Protein 7LRU (pdb70)

Foldseek 3Di:
DLVVQADVPAFWQALLQKKKKADADLPDDQVNVVVLLVVLDDWDDKADDSVRGMIMIGGTHNRSSVVSQVVQQQDDDPHDGMHMGRDDQLQKKKKFQADQPQAQVLQLVQLCVLHAWNGWGFDADPVRTGPRMIMTGHRDNNSSVVSQVDLVVDFRDSDPPSGGMHMDGDPDDDPDVPQDPVNDDCDPVNVVVPPDPDDDDDPPDPVVVVVVVVVVVVVVVVVVVVVVVVVVVVVVVVVVVVVVVVVVVVVVVND

Secondary structure (DSSP, 8-state):
-GGGSSPTT--SS-GGGEEEEES--TT--HHHHHHHTGGGSS--SEEEETTTTEEEEE-SSHHHHHHHHHHHTT-EETTEE-EEEEPP-TTEEEEE---TT--HHHHHHHHTTTS-EEEEEEEE-TTS-EEEEEEEEESSHHHHHHHHHHHHHS--BSSSS--B-EEEE-----SSS---GGGS---HHHHHHTSSPS-PPPTTSHHHHHHHHHHHHHHHHHHHHHHHHHHHHHHHHHHHHHHHHHHHHHTTT--

Radius of gyration: 24.71 Å; Cα contacts (8 Å, |Δi|>4): 371; chains: 1; bounding box: 52×54×70 Å

Structure (mmCIF, N/CA/C/O backbone):
data_7LRU
#
_entry.id   7LRU
#
_cell.length_a   73.665
_cell.length_b   107.162
_cell.length_c   68.305
_cell.angle_alpha   90.000
_cell.angle_beta   90.000
_cell.angle_gamma   90.000
#
_symmetry.space_group_name_H-M   'C 2 2 21'
#
loop_
_entity.id
_entity.type
_entity.pdbx_description
1 polymer 'Splicing factor, proline- and glutamine-rich,Isoform 2 of Non-POU domain-containing octamer-binding protein,Isoform Short of Splicing factor, proline- and glutamine-rich'
2 water water
#
loop_
_atom_site.group_PDB
_atom_site.id
_atom_site.type_symbol
_atom_site.label_atom_id
_atom_site.label_alt_id
_atom_site.label_comp_id
_atom_site.label_asym_id
_atom_site.label_entity_id
_atom_site.label_seq_id
_atom_site.pdbx_PDB_ins_code
_atom_site.Cartn_x
_atom_site.Cartn_y
_atom_site.Cartn_z
_atom_site.occupancy
_atom_site.B_iso_or_equiv
_atom_site.auth_seq_id
_atom_site.auth_comp_id
_atom_site.auth_asym_id
_atom_site.auth_atom_id
_atom_site.pdbx_PDB_model_num
ATOM 1 N N . ASN A 1 9 ? -33.783 -13.512 12.744 1.00 84.61 281 ASN B N 1
ATOM 2 C CA . ASN A 1 9 ? -33.035 -12.815 13.786 1.00 74.98 281 ASN B CA 1
ATOM 3 C C . ASN A 1 9 ? -33.060 -11.306 13.600 1.00 73.63 281 ASN B C 1
ATOM 4 O O . ASN A 1 9 ? -34.069 -10.646 13.841 1.00 78.11 281 ASN B O 1
ATOM 9 N N . LEU A 1 10 ? -31.924 -10.779 13.145 1.00 65.22 282 LEU B N 1
ATOM 10 C CA . LEU A 1 10 ? -31.663 -9.346 13.152 1.00 61.20 282 LEU B CA 1
ATOM 11 C C . LEU A 1 10 ? -32.523 -8.568 12.161 1.00 67.33 282 LEU B C 1
ATOM 12 O O . LEU A 1 10 ? -32.551 -7.334 12.232 1.00 73.13 282 LEU B O 1
ATOM 17 N N . SER A 1 11 ? -33.225 -9.243 11.248 1.00 73.07 283 SER B N 1
ATOM 18 C CA . SER A 1 11 ? -34.127 -8.549 10.337 1.00 71.26 283 SER B CA 1
ATOM 19 C C . SER A 1 11 ? -35.478 -8.237 10.967 1.00 80.64 283 SER B C 1
ATOM 20 O O . SER A 1 11 ? -36.301 -7.568 10.332 1.00 85.94 283 SER B O 1
ATOM 23 N N . LEU A 1 12 ? -35.730 -8.715 12.185 1.00 84.84 284 LEU B N 1
ATOM 24 C CA . LEU A 1 12 ? -36.919 -8.313 12.922 1.00 76.52 284 LEU B CA 1
ATOM 25 C C . LEU A 1 12 ? -36.767 -6.929 13.535 1.00 74.36 284 LEU B C 1
ATOM 26 O O . LEU A 1 12 ? -37.772 -6.300 13.881 1.00 80.24 284 LEU B O 1
ATOM 31 N N . LEU A 1 13 ? -35.532 -6.446 13.668 1.00 68.09 285 LEU B N 1
ATOM 32 C CA . LEU A 1 13 ? -35.249 -5.162 14.294 1.00 66.71 285 LEU B CA 1
ATOM 33 C C . LEU A 1 13 ? -35.455 -3.982 13.355 1.00 68.33 285 LEU B C 1
ATOM 34 O O . LEU A 1 13 ? -35.426 -2.835 13.815 1.00 61.91 285 LEU B O 1
ATOM 39 N N . ARG A 1 14 ? -35.650 -4.230 12.063 1.00 74.79 286 ARG B N 1
ATOM 40 C CA . ARG A 1 14 ? -35.966 -3.151 11.141 1.00 69.20 286 ARG B CA 1
ATOM 41 C C . ARG A 1 14 ? -37.339 -2.571 11.463 1.00 74.08 286 ARG B C 1
ATOM 42 O O . ARG A 1 14 ? -38.284 -3.296 11.790 1.00 84.24 286 ARG B O 1
ATOM 50 N N . ARG A 1 15 ? -37.430 -1.244 11.396 1.00 70.39 287 ARG B N 1
ATOM 51 C CA . ARG A 1 15 ? -38.700 -0.542 11.470 1.00 78.89 287 ARG B CA 1
ATOM 52 C C . ARG A 1 15 ? -39.545 -0.856 10.241 1.00 83.44 287 ARG B C 1
ATOM 53 O O . ARG A 1 15 ? -39.012 -1.219 9.187 1.00 90.98 287 ARG B O 1
ATOM 57 N N . PRO A 1 16 ? -40.878 -0.735 10.351 1.00 87.89 288 PRO B N 1
ATOM 58 C CA . PRO A 1 16 ? -41.729 -0.914 9.167 1.00 89.69 288 PRO B CA 1
ATOM 59 C C . PRO A 1 16 ? -41.297 -0.024 8.015 1.00 96.03 288 PRO B C 1
ATOM 60 O O . PRO A 1 16 ? -41.169 1.195 8.168 1.00 91.90 288 PRO B O 1
ATOM 64 N N . GLY A 1 17 ? -41.050 -0.636 6.863 1.00 98.82 289 GLY B N 1
ATOM 65 C CA . GLY A 1 17 ? -40.584 0.064 5.675 1.00 93.24 289 GLY B CA 1
ATOM 66 C C . GLY A 1 17 ? -39.085 0.306 5.582 1.00 84.18 289 GLY B C 1
ATOM 67 O O . GLY A 1 17 ? -38.533 0.302 4.478 1.00 97.04 289 GLY B O 1
ATOM 68 N N . GLU A 1 18 ? -38.416 0.485 6.729 1.00 80.87 290 GLU B N 1
ATOM 69 C CA . GLU A 1 18 ? -37.040 0.974 6.822 1.00 74.99 290 GLU B CA 1
ATOM 70 C C . GLU A 1 18 ? -36.102 0.421 5.755 1.00 79.23 290 GLU B C 1
ATOM 71 O O . GLU A 1 18 ? -36.071 -0.788 5.509 1.00 83.56 290 GLU B O 1
ATOM 77 N N . LYS A 1 19 ? -35.356 1.311 5.105 1.00 76.06 291 LYS B N 1
ATOM 78 C CA . LYS A 1 19 ? -34.259 0.916 4.238 1.00 68.75 291 LYS B CA 1
ATOM 79 C C . LYS A 1 19 ? -33.030 0.604 5.082 1.00 59.56 291 LYS B C 1
ATOM 80 O O . LYS A 1 19 ? -32.888 1.082 6.207 1.00 58.28 291 LYS B O 1
ATOM 83 N N . THR A 1 20 ? -32.128 -0.193 4.522 1.00 57.44 292 THR B N 1
ATOM 84 C CA . THR A 1 20 ? -30.973 -0.678 5.264 1.00 48.64 292 THR B CA 1
ATOM 85 C C . THR A 1 20 ? -29.735 0.179 5.008 1.00 43.27 292 THR B C 1
ATOM 86 O O . THR A 1 20 ? -29.585 0.803 3.955 1.00 48.57 292 THR B O 1
ATOM 90 N N . TYR A 1 21 ? -28.842 0.191 6.002 1.00 41.89 293 TYR B N 1
ATOM 91 C CA . TYR A 1 21 ? -27.521 0.822 5.896 1.00 43.80 293 TYR B CA 1
ATOM 92 C C . TYR A 1 21 ? -27.620 2.303 5.533 1.00 50.70 293 TYR B C 1
ATOM 93 O O . TYR A 1 21 ? -26.868 2.811 4.697 1.00 45.29 293 TYR B O 1
ATOM 102 N N . THR A 1 22 ? -28.546 3.005 6.174 1.00 40.71 294 THR B N 1
ATOM 103 C CA . THR A 1 22 ? -28.737 4.424 5.926 1.00 45.90 294 THR B CA 1
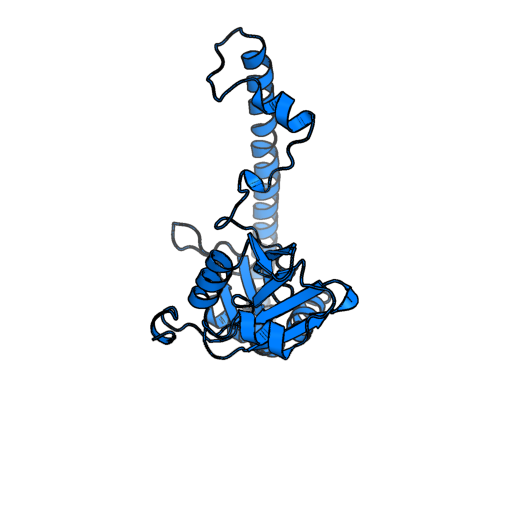ATOM 104 C C . THR A 1 22 ? -27.732 5.238 6.737 1.00 34.81 294 THR B C 1
ATOM 105 O O . THR A 1 22 ? -26.991 4.711 7.570 1.00 35.39 294 THR B O 1
ATOM 109 N N . GLN A 1 23 ? -27.725 6.552 6.501 1.00 41.59 295 GLN B N 1
ATOM 110 C CA . GLN A 1 23 ? -26.854 7.420 7.289 1.00 34.92 295 GLN B CA 1
ATOM 111 C C . GLN A 1 23 ? -27.172 7.330 8.776 1.00 40.96 295 GLN B C 1
ATOM 112 O O . GLN A 1 23 ? -26.286 7.528 9.613 1.00 39.99 295 GLN B O 1
ATOM 118 N N . ARG A 1 24 ? -28.427 7.035 9.126 1.00 41.25 296 ARG B N 1
ATOM 119 C CA . ARG A 1 24 ? -28.805 6.924 10.530 1.00 38.14 296 ARG B CA 1
ATOM 120 C C . ARG A 1 24 ? -28.355 5.611 11.160 1.00 41.44 296 ARG B C 1
ATOM 121 O O . ARG A 1 24 ? -28.567 5.413 12.362 1.00 43.72 296 ARG B O 1
ATOM 129 N N . CYS A 1 25 ? -27.729 4.723 10.391 1.00 31.47 297 CYS B N 1
ATOM 130 C CA . CYS A 1 25 ? -27.165 3.487 10.911 1.00 29.61 297 CYS B CA 1
ATOM 131 C C . CYS A 1 25 ? -25.656 3.562 11.097 1.00 31.00 297 CYS B C 1
ATOM 132 O O . CYS A 1 25 ? -25.023 2.530 11.333 1.00 29.12 297 CYS B O 1
ATOM 135 N N . ARG A 1 26 ? -25.069 4.751 10.991 1.00 32.08 298 ARG B N 1
ATOM 136 C CA . ARG A 1 26 ? -23.622 4.919 10.991 1.00 27.40 298 ARG B CA 1
ATOM 137 C C . ARG A 1 26 ? -23.134 5.237 12.397 1.00 25.59 298 ARG B C 1
ATOM 138 O O . ARG A 1 26 ? -23.633 6.170 13.033 1.00 31.91 298 ARG B O 1
ATOM 146 N N . LEU A 1 27 ? -22.165 4.462 12.875 1.00 29.00 299 LEU B N 1
ATOM 147 C CA . LEU A 1 27 ? -21.593 4.642 14.200 1.00 32.20 299 LEU B CA 1
ATOM 148 C C . LEU A 1 27 ? -20.169 5.167 14.086 1.00 33.21 299 LEU B C 1
ATOM 149 O O . LEU A 1 27 ? -19.428 4.789 13.173 1.00 28.61 299 LEU B O 1
ATOM 154 N N . PHE A 1 28 ? -19.808 6.051 15.011 1.00 31.33 300 PHE B N 1
ATOM 155 C CA . PHE A 1 28 ? -18.437 6.493 15.217 1.00 30.18 300 PHE B CA 1
ATOM 156 C C . PHE A 1 28 ? -17.838 5.682 16.358 1.00 31.38 300 PHE B C 1
ATOM 157 O O . PHE A 1 28 ? -18.501 5.447 17.371 1.00 30.49 300 PHE B O 1
ATOM 165 N N . VAL A 1 29 ? -16.595 5.240 16.188 1.00 29.15 301 VAL B N 1
ATOM 166 C CA . VAL A 1 29 ? -15.889 4.489 17.220 1.00 27.98 301 VAL B CA 1
ATOM 167 C C . VAL A 1 29 ? -14.549 5.163 17.459 1.00 32.86 301 VAL B C 1
ATOM 168 O O . VAL A 1 29 ? -13.777 5.361 16.517 1.00 34.56 301 VAL B O 1
ATOM 172 N N . GLY A 1 30 ? -14.274 5.519 18.718 1.00 33.86 302 GLY B N 1
ATOM 173 C CA . GLY A 1 30 ? -13.057 6.206 19.078 1.00 36.14 302 GLY B CA 1
ATOM 174 C C . GLY A 1 30 ? -12.242 5.415 20.090 1.00 37.87 302 GLY B C 1
ATOM 175 O O . GLY A 1 30 ? -12.712 4.435 20.680 1.00 35.76 302 GLY B O 1
ATOM 176 N N . ASN A 1 31 ? -10.995 5.859 20.272 1.00 37.25 303 ASN B N 1
ATOM 177 C CA . ASN A 1 31 ? -10.061 5.280 21.240 1.00 38.05 303 ASN B CA 1
ATOM 178 C C . ASN A 1 31 ? -9.734 3.823 20.908 1.00 39.35 303 ASN B C 1
ATOM 179 O O . ASN A 1 31 ? -9.586 2.978 21.795 1.00 41.61 303 ASN B O 1
ATOM 184 N N . LEU A 1 32 ? -9.600 3.532 19.614 1.00 35.53 304 LEU B N 1
ATOM 185 C CA . LEU A 1 32 ? -9.154 2.225 19.167 1.00 35.23 304 LEU B CA 1
ATOM 186 C C . LEU A 1 32 ? -7.671 2.038 19.481 1.00 42.70 304 LEU B C 1
ATOM 187 O O . LEU A 1 32 ? -6.922 3.011 19.599 1.00 45.37 304 LEU B O 1
ATOM 192 N N . PRO A 1 33 ? -7.223 0.793 19.628 1.00 40.47 305 PRO B N 1
ATOM 193 C CA . PRO A 1 33 ? -5.801 0.553 19.894 1.00 50.72 305 PRO B CA 1
ATOM 194 C C . PRO A 1 33 ? -4.947 0.878 18.679 1.00 49.79 305 PRO B C 1
ATOM 195 O O . PRO A 1 33 ? -5.419 0.924 17.542 1.00 50.68 305 PRO B O 1
ATOM 199 N N . ALA A 1 34 ? -3.656 1.095 18.945 1.00 55.54 306 ALA B N 1
ATOM 200 C CA . ALA A 1 34 ? -2.743 1.534 17.893 1.00 58.55 306 ALA B CA 1
ATOM 201 C C . ALA A 1 34 ? -2.596 0.494 16.791 1.00 60.76 306 ALA B C 1
ATOM 202 O O . ALA A 1 34 ? -2.390 0.852 15.627 1.00 64.68 306 ALA B O 1
ATOM 204 N N . ASP A 1 35 ? -2.688 -0.789 17.133 1.00 61.66 307 ASP B N 1
ATOM 205 C CA . ASP A 1 35 ? -2.503 -1.867 16.174 1.00 60.47 307 ASP B CA 1
ATOM 206 C C . ASP A 1 35 ? -3.812 -2.332 15.541 1.00 55.08 307 ASP B C 1
ATOM 207 O O . ASP A 1 35 ? -3.868 -3.445 15.005 1.00 65.75 307 ASP B O 1
ATOM 212 N N . ILE A 1 36 ? -4.863 -1.509 15.591 1.00 53.38 308 ILE B N 1
ATOM 213 C CA . ILE A 1 36 ? -6.150 -1.924 15.048 1.00 50.31 308 ILE B CA 1
ATOM 214 C C . ILE A 1 36 ? -6.026 -2.146 13.546 1.00 55.41 308 ILE B C 1
ATOM 215 O O . ILE A 1 36 ? -5.383 -1.369 12.828 1.00 57.32 308 ILE B O 1
ATOM 220 N N . THR A 1 37 ? -6.604 -3.242 13.072 1.00 52.47 309 THR B N 1
ATOM 221 C CA . THR A 1 37 ? -6.731 -3.513 11.650 1.00 40.98 309 THR B CA 1
ATOM 222 C C . THR A 1 37 ? -8.205 -3.458 11.273 1.00 39.63 309 THR B C 1
ATOM 223 O O . THR A 1 37 ? -9.086 -3.523 12.130 1.00 38.06 309 THR B O 1
ATOM 227 N N . GLU A 1 38 ? -8.466 -3.345 9.970 1.00 47.43 310 GLU B N 1
ATOM 228 C CA . GLU A 1 38 ? -9.849 -3.228 9.518 1.00 46.20 310 GLU B CA 1
ATOM 229 C C . GLU A 1 38 ? -10.647 -4.483 9.844 1.00 38.29 310 GLU B C 1
ATOM 230 O O . GLU A 1 38 ? -11.822 -4.397 10.219 1.00 34.36 310 GLU B O 1
ATOM 236 N N . ASP A 1 39 ? -10.027 -5.657 9.705 1.00 43.99 311 ASP B N 1
ATOM 237 C CA . ASP A 1 39 ? -10.733 -6.898 9.998 1.00 44.94 311 ASP B CA 1
ATOM 238 C C . ASP A 1 39 ? -10.995 -7.051 11.492 1.00 44.00 311 ASP B C 1
ATOM 239 O O . ASP A 1 39 ? -12.030 -7.602 11.881 1.00 43.37 311 ASP B O 1
ATOM 244 N N . GLU A 1 40 ? -10.080 -6.572 12.340 1.00 42.09 312 GLU B N 1
ATOM 245 C CA . GLU A 1 40 ? -10.341 -6.577 13.777 1.00 43.54 312 GLU B CA 1
ATOM 246 C C . GLU A 1 40 ? -11.478 -5.625 14.129 1.00 42.33 312 GLU B C 1
ATOM 247 O O . GLU A 1 40 ? -12.305 -5.930 14.997 1.00 44.84 312 GLU B O 1
ATOM 253 N N . PHE A 1 41 ? -11.522 -4.462 13.474 1.00 32.86 313 PHE B N 1
ATOM 254 C CA . PHE A 1 41 ? -12.592 -3.498 13.704 1.00 33.81 313 PHE B CA 1
ATOM 255 C C . PHE A 1 41 ? -13.945 -4.072 13.296 1.00 39.40 313 PHE B C 1
ATOM 256 O O . PHE A 1 41 ? -14.939 -3.919 14.021 1.00 31.33 313 PHE B O 1
ATOM 264 N N . LYS A 1 42 ? -14.000 -4.752 12.145 1.00 44.42 314 LYS B N 1
ATOM 265 C CA . LYS A 1 42 ? -15.232 -5.418 11.732 1.00 38.86 314 LYS B CA 1
ATOM 266 C C . LYS A 1 42 ? -15.630 -6.506 12.720 1.00 45.70 314 LYS B C 1
ATOM 267 O O . LYS A 1 42 ? -16.820 -6.702 12.995 1.00 42.40 314 LYS B O 1
ATOM 273 N N . ARG A 1 43 ? -14.645 -7.222 13.269 1.00 38.85 315 ARG B N 1
ATOM 274 C CA . ARG A 1 43 ? -14.953 -8.316 14.182 1.00 35.06 315 ARG B CA 1
ATOM 275 C C . ARG A 1 43 ? -15.591 -7.810 15.466 1.00 34.37 315 ARG B C 1
ATOM 276 O O . ARG A 1 43 ? -16.381 -8.533 16.087 1.00 39.64 315 ARG B O 1
ATOM 284 N N . LEU A 1 44 ? -15.257 -6.583 15.884 1.00 32.63 316 LEU B N 1
ATOM 285 C CA . LEU A 1 44 ? -15.916 -5.982 17.042 1.00 37.82 316 LEU B CA 1
ATOM 286 C C . LEU A 1 44 ? -17.428 -5.959 16.873 1.00 36.31 316 LEU B C 1
ATOM 287 O O . LEU A 1 44 ? -18.167 -6.085 17.857 1.00 40.05 316 LEU B O 1
ATOM 292 N N . PHE A 1 45 ? -17.901 -5.805 15.638 1.00 36.37 317 PHE B N 1
ATOM 293 C CA . PHE A 1 45 ? -19.320 -5.673 15.333 1.00 36.29 317 PHE B CA 1
ATOM 294 C C . PHE A 1 45 ? -19.893 -6.909 14.653 1.00 34.46 317 PHE B C 1
ATOM 295 O O . PHE A 1 45 ? -21.015 -6.855 14.141 1.00 36.46 317 PHE B O 1
ATOM 303 N N . ALA A 1 46 ? -19.152 -8.023 14.643 1.00 42.21 318 ALA B N 1
ATOM 304 C CA . ALA A 1 46 ? -19.597 -9.219 13.931 1.00 46.86 318 ALA B CA 1
ATOM 305 C C . ALA A 1 46 ? -20.933 -9.731 14.453 1.00 47.25 318 ALA B C 1
ATOM 306 O O . ALA A 1 46 ? -21.711 -10.323 13.696 1.00 46.43 318 ALA B O 1
ATOM 308 N N . LYS A 1 47 ? -21.214 -9.509 15.736 1.00 41.72 319 LYS B N 1
ATOM 309 C CA . LYS A 1 47 ? -22.445 -9.973 16.362 1.00 49.56 319 LYS B CA 1
ATOM 310 C C . LYS A 1 47 ? -23.682 -9.275 15.804 1.00 38.90 319 LYS B C 1
ATOM 311 O O . LYS A 1 47 ? -24.797 -9.785 15.966 1.00 45.90 319 LYS B O 1
ATOM 317 N N . TYR A 1 48 ? -23.511 -8.148 15.116 1.00 41.38 320 TYR B N 1
ATOM 318 C CA . TYR A 1 48 ? -24.622 -7.297 14.700 1.00 32.89 320 TYR B CA 1
ATOM 319 C C . TYR A 1 48 ? -24.850 -7.340 13.191 1.00 38.81 320 TYR B C 1
ATOM 320 O O . TYR A 1 48 ? -25.167 -6.328 12.566 1.00 51.40 320 TYR B O 1
ATOM 329 N N . GLY A 1 49 ? -24.700 -8.515 12.594 1.00 38.42 321 GLY B N 1
ATOM 330 C CA . GLY A 1 49 ? -25.014 -8.691 11.192 1.00 50.32 321 GLY B CA 1
ATOM 331 C C . GLY A 1 49 ? -23.860 -8.355 10.272 1.00 49.55 321 GLY B C 1
ATOM 332 O O . GLY A 1 49 ? -22.709 -8.169 10.680 1.00 52.96 321 GLY B O 1
ATOM 333 N N . GLU A 1 50 ? -24.189 -8.282 8.988 1.00 44.36 322 GLU B N 1
ATOM 334 C CA . GLU A 1 50 ? -23.174 -7.967 7.996 1.00 38.52 322 GLU B CA 1
ATOM 335 C C . GLU A 1 50 ? -22.831 -6.481 8.043 1.00 40.42 322 GLU B C 1
ATOM 336 O O . GLU A 1 50 ? -23.728 -5.636 8.086 1.00 40.68 322 GLU B O 1
ATOM 342 N N . PRO A 1 51 ? -21.546 -6.138 8.033 1.00 42.95 323 PRO B N 1
ATOM 343 C CA . PRO A 1 51 ? -21.166 -4.727 8.075 1.00 41.23 323 PRO B CA 1
ATOM 344 C C . PRO A 1 51 ? -21.411 -4.043 6.742 1.00 32.90 323 PRO B C 1
ATOM 345 O O . PRO A 1 51 ? -21.279 -4.639 5.670 1.00 42.77 323 PRO B O 1
ATOM 349 N N . GLY A 1 52 ? -21.781 -2.777 6.825 1.00 37.11 324 GLY B N 1
ATOM 350 C CA . GLY A 1 52 ? -21.841 -1.905 5.675 1.00 37.59 324 GLY B CA 1
ATOM 351 C C . GLY A 1 52 ? -20.516 -1.214 5.457 1.00 39.82 324 GLY B C 1
ATOM 352 O O . GLY A 1 52 ? -19.449 -1.752 5.766 1.00 39.72 324 GLY B O 1
ATOM 353 N N . GLU A 1 53 ? -20.589 0.003 4.926 1.00 39.71 325 GLU B N 1
ATOM 354 C CA . GLU A 1 53 ? -19.396 0.809 4.700 1.00 34.68 325 GLU B CA 1
ATOM 355 C C . GLU A 1 53 ? -18.589 0.947 5.984 1.00 31.18 325 GLU B C 1
ATOM 356 O O . GLU A 1 53 ? -19.141 1.219 7.052 1.00 32.95 325 GLU B O 1
ATOM 362 N N . VAL A 1 54 ? -17.279 0.743 5.872 1.00 36.32 326 VAL B N 1
ATOM 363 C CA . VAL A 1 54 ? -16.360 0.796 7.002 1.00 31.37 326 VAL B CA 1
ATOM 364 C C . VAL A 1 54 ? -15.188 1.692 6.634 1.00 29.02 326 VAL B C 1
ATOM 365 O O . VAL A 1 54 ? -14.703 1.662 5.497 1.00 35.66 326 VAL B O 1
ATOM 369 N N . PHE A 1 55 ? -14.751 2.508 7.589 1.00 32.00 327 PHE B N 1
ATOM 370 C CA . PHE A 1 55 ? -13.558 3.329 7.446 1.00 32.43 327 PHE B CA 1
ATOM 371 C C . PHE A 1 55 ? -12.811 3.304 8.769 1.00 35.70 327 PHE B C 1
ATOM 372 O O . PHE A 1 55 ? -13.438 3.337 9.827 1.00 35.35 327 PHE B O 1
ATOM 380 N N . ILE A 1 56 ? -11.475 3.245 8.718 1.00 39.13 328 ILE B N 1
ATOM 381 C CA . ILE A 1 56 ? -10.668 3.411 9.923 1.00 40.28 328 ILE B CA 1
ATOM 382 C C . ILE A 1 56 ? -9.500 4.344 9.636 1.00 36.95 328 ILE B C 1
ATOM 383 O O . ILE A 1 56 ? -8.933 4.360 8.536 1.00 38.26 328 ILE B O 1
ATOM 388 N N . ASN A 1 57 ? -9.152 5.133 10.647 1.00 33.61 329 ASN B N 1
ATOM 389 C CA . ASN A 1 57 ? -7.942 5.945 10.684 1.00 38.46 329 ASN B CA 1
ATOM 390 C C . ASN A 1 57 ? -7.104 5.375 11.825 1.00 40.66 329 ASN B C 1
ATOM 391 O O . ASN A 1 57 ? -7.332 5.705 12.993 1.00 37.78 329 ASN B O 1
ATOM 396 N N . LYS A 1 58 ? -6.150 4.502 11.485 1.00 47.18 330 LYS B N 1
ATOM 397 C CA . LYS A 1 58 ? -5.350 3.834 12.511 1.00 47.09 330 LYS B CA 1
ATOM 398 C C . LYS A 1 58 ? -4.575 4.834 13.358 1.00 50.67 330 LYS B C 1
ATOM 399 O O . LYS A 1 58 ? -4.491 4.687 14.582 1.00 53.78 330 LYS B O 1
ATOM 405 N N . GLY A 1 59 ? -3.993 5.853 12.722 1.00 49.20 331 GLY B N 1
ATOM 406 C CA . GLY A 1 59 ? -3.134 6.776 13.444 1.00 53.76 331 GLY B CA 1
ATOM 407 C C . GLY A 1 59 ? -3.861 7.575 14.505 1.00 48.70 331 GLY B C 1
ATOM 408 O O . GLY A 1 59 ? -3.291 7.879 15.556 1.00 60.82 331 GLY B O 1
ATOM 409 N N . LYS A 1 60 ? -5.115 7.933 14.250 1.00 43.37 332 LYS B N 1
ATOM 410 C CA . LYS A 1 60 ? -5.912 8.674 15.215 1.00 47.85 332 LYS B CA 1
ATOM 411 C C . LYS A 1 60 ? -6.882 7.792 15.983 1.00 40.85 332 LYS B C 1
ATOM 412 O O . LYS A 1 60 ? -7.647 8.306 16.804 1.00 39.62 332 LYS B O 1
ATOM 418 N N 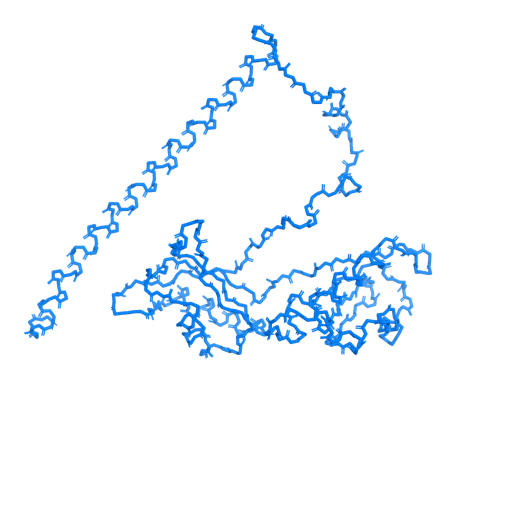. GLY A 1 61 ? -6.883 6.488 15.724 1.00 38.32 333 GLY B N 1
ATOM 419 C CA . GLY A 1 61 ? -7.622 5.555 16.552 1.00 38.21 333 GLY B CA 1
ATOM 420 C C . GLY A 1 61 ? -9.127 5.646 16.468 1.00 35.58 333 GLY B C 1
ATOM 421 O O . GLY A 1 61 ? -9.809 5.428 17.474 1.00 36.43 333 GLY B O 1
ATOM 422 N N . PHE A 1 62 ? -9.677 5.945 15.296 1.00 34.28 334 PHE B N 1
ATOM 423 C CA . PHE A 1 62 ? -11.124 6.020 15.166 1.00 34.50 334 PHE B CA 1
ATOM 424 C C . PHE A 1 62 ? -11.557 5.421 13.839 1.00 34.58 334 PHE B C 1
ATOM 425 O O . PHE A 1 62 ? -10.755 5.249 12.917 1.00 34.63 334 PHE B O 1
ATOM 433 N N . GLY A 1 63 ? -12.850 5.109 13.757 1.00 30.12 335 GLY B N 1
ATOM 434 C CA . GLY A 1 63 ? -13.425 4.564 12.542 1.00 32.99 335 GLY B CA 1
ATOM 435 C C . GLY A 1 63 ? -14.922 4.782 12.496 1.00 30.73 335 GLY B C 1
ATOM 436 O O . GLY A 1 63 ? -15.542 5.236 13.460 1.00 29.41 335 GLY B O 1
ATOM 437 N N . PHE A 1 64 ? -15.497 4.463 11.340 1.00 28.19 336 PHE B N 1
ATOM 438 C CA . PHE A 1 64 ? -16.940 4.503 11.139 1.00 29.27 336 PHE B CA 1
ATOM 439 C C . PHE A 1 64 ? -17.406 3.145 10.634 1.00 30.09 336 PHE B C 1
ATOM 440 O O . PHE A 1 64 ? -16.680 2.455 9.914 1.00 29.83 336 PHE B O 1
ATOM 448 N N . ILE A 1 65 ? -18.633 2.773 10.992 1.00 28.45 337 ILE B N 1
ATOM 449 C CA . ILE A 1 65 ? -19.237 1.552 10.462 1.00 31.62 337 ILE B CA 1
ATOM 450 C C . ILE A 1 65 ? -20.740 1.768 10.330 1.00 29.50 337 ILE B C 1
ATOM 451 O O . ILE A 1 65 ? -21.375 2.317 11.234 1.00 31.21 337 ILE B O 1
ATOM 456 N N . LYS A 1 66 ? -21.303 1.368 9.190 1.00 29.63 338 LYS B N 1
ATOM 457 C CA . LYS A 1 66 ? -22.749 1.350 9.006 1.00 27.86 338 LYS B CA 1
ATOM 458 C C . LYS A 1 66 ? -23.270 -0.057 9.263 1.00 30.16 338 LYS B C 1
ATOM 459 O O . LYS A 1 66 ? -22.730 -1.033 8.728 1.00 34.74 338 LYS B O 1
ATOM 465 N N . LEU A 1 67 ? -24.305 -0.162 10.088 1.00 31.66 339 LEU B N 1
ATOM 466 C CA . LEU A 1 67 ? -24.959 -1.434 10.344 1.00 33.40 339 LEU B CA 1
ATOM 467 C C . LEU A 1 67 ? -26.285 -1.493 9.593 1.00 36.74 339 LEU B C 1
ATOM 468 O O . LEU A 1 67 ? -26.734 -0.515 8.996 1.00 37.59 339 LEU B O 1
ATOM 473 N N . GLU A 1 68 ? -26.913 -2.667 9.633 1.00 37.55 340 GLU B N 1
ATOM 474 C CA . GLU A 1 68 ? -28.058 -2.929 8.765 1.00 40.00 340 GLU B CA 1
ATOM 475 C C . GLU A 1 68 ? -29.238 -2.017 9.081 1.00 42.24 340 GLU B C 1
ATOM 476 O O . GLU A 1 68 ? -29.894 -1.502 8.167 1.00 42.77 340 GLU B O 1
ATOM 482 N N . SER A 1 69 ? -29.535 -1.809 10.362 1.00 38.91 341 SER B N 1
ATOM 483 C CA . SER A 1 69 ? -30.746 -1.103 10.750 1.00 39.29 341 SER B CA 1
ATOM 484 C C . SER A 1 69 ? -30.440 -0.173 11.909 1.00 37.90 341 SER B C 1
ATOM 485 O O . SER A 1 69 ? -29.417 -0.301 12.579 1.00 36.59 341 SER B O 1
ATOM 488 N N . ARG A 1 70 ? -31.357 0.770 12.139 1.00 49.40 342 ARG B N 1
ATOM 489 C CA . ARG A 1 70 ? -31.217 1.689 13.263 1.00 41.61 342 ARG B CA 1
ATOM 490 C C . ARG A 1 70 ? -31.214 0.945 14.593 1.00 42.53 342 ARG B C 1
ATOM 491 O O . ARG A 1 70 ? -30.442 1.281 15.500 1.00 40.93 342 ARG B O 1
ATOM 499 N N . ALA A 1 71 ? -32.069 -0.072 14.728 1.00 47.34 343 ALA B N 1
ATOM 500 C CA . ALA A 1 71 ? -32.147 -0.811 15.984 1.00 43.23 343 ALA B CA 1
ATOM 501 C C . ALA A 1 71 ? -30.859 -1.572 16.265 1.00 38.07 343 ALA B C 1
ATOM 502 O O . ALA A 1 71 ? -30.393 -1.607 17.408 1.00 42.03 343 ALA B O 1
ATOM 504 N N . LEU A 1 72 ? -30.267 -2.188 15.238 1.00 38.32 344 LEU B N 1
ATOM 505 C CA . LEU A 1 72 ? -28.986 -2.864 15.422 1.00 41.26 344 LEU B CA 1
ATOM 506 C C . LEU A 1 72 ? -27.905 -1.885 15.858 1.00 36.47 344 LEU B C 1
ATOM 507 O O . LEU A 1 72 ? -27.078 -2.205 16.722 1.00 37.34 344 LEU B O 1
ATOM 512 N N . ALA A 1 73 ? -27.888 -0.689 15.264 1.00 33.38 345 ALA B N 1
ATOM 513 C CA . ALA A 1 73 ? -26.895 0.310 15.642 1.00 32.26 345 ALA B CA 1
ATOM 514 C C . ALA A 1 73 ? -27.062 0.724 17.095 1.00 37.31 345 ALA B C 1
ATOM 515 O O . ALA A 1 73 ? -26.073 0.910 17.814 1.00 32.86 345 ALA B O 1
ATOM 517 N N . GLU A 1 74 ? -28.306 0.876 17.546 1.00 39.73 346 GLU B N 1
ATOM 518 C CA . GLU A 1 74 ? -28.533 1.258 18.934 1.00 36.44 346 GLU B CA 1
ATOM 519 C C . GLU A 1 74 ? -28.097 0.152 19.883 1.00 40.59 346 GLU B C 1
ATOM 520 O O . GLU A 1 74 ? -27.541 0.428 20.953 1.00 43.54 346 GLU B O 1
ATOM 526 N N . ILE A 1 75 ? -28.358 -1.106 19.516 1.00 37.68 347 ILE B N 1
ATOM 527 C CA . ILE A 1 75 ? -27.906 -2.227 20.336 1.00 39.82 347 ILE B CA 1
ATOM 528 C C . ILE A 1 75 ? -26.387 -2.253 20.388 1.00 32.76 347 ILE B C 1
ATOM 529 O O . ILE A 1 75 ? -25.787 -2.409 21.461 1.00 40.41 347 ILE B O 1
ATOM 534 N N . ALA A 1 76 ? -25.747 -2.093 19.229 1.00 33.31 348 ALA B N 1
ATOM 535 C CA . ALA A 1 76 ? -24.290 -2.112 19.158 1.00 31.81 348 ALA B CA 1
ATOM 536 C C . ALA A 1 76 ? -23.693 -0.974 19.973 1.00 38.85 348 ALA B C 1
ATOM 537 O O . ALA A 1 76 ? -22.720 -1.166 20.710 1.00 35.07 348 ALA B O 1
ATOM 539 N N . LYS A 1 77 ? -24.270 0.222 19.852 1.00 32.28 349 LYS B N 1
ATOM 540 C CA . LYS A 1 77 ? -23.795 1.363 20.626 1.00 39.62 349 LYS B CA 1
ATOM 541 C C . LYS A 1 77 ? -23.950 1.111 22.120 1.00 43.01 349 LYS B C 1
ATOM 542 O O . LYS A 1 77 ? -23.030 1.371 22.904 1.00 39.92 349 LYS B O 1
ATOM 548 N N . ALA A 1 78 ? -25.110 0.590 22.532 1.00 37.65 350 ALA B N 1
ATOM 549 C CA . ALA A 1 78 ? -25.356 0.356 23.951 1.00 49.13 350 ALA B CA 1
ATOM 550 C C . ALA A 1 78 ? -24.411 -0.694 24.527 1.00 39.05 350 ALA B C 1
ATOM 551 O O . ALA A 1 78 ? -23.999 -0.594 25.690 1.00 47.25 350 ALA B O 1
ATOM 553 N N . GLU A 1 79 ? -24.066 -1.714 23.737 1.00 41.07 351 GLU B N 1
ATOM 554 C CA . GLU A 1 79 ? -23.280 -2.823 24.267 1.00 43.46 351 GLU B CA 1
ATOM 555 C C . GLU A 1 79 ? -21.778 -2.567 24.200 1.00 43.77 351 GLU B C 1
ATOM 556 O O . GLU A 1 79 ? -21.022 -3.154 24.983 1.00 52.00 351 GLU B O 1
ATOM 562 N N . LEU A 1 80 ? -21.326 -1.690 23.300 1.00 42.26 352 LEU B N 1
ATOM 563 C CA . LEU A 1 80 ? -19.900 -1.499 23.077 1.00 36.05 352 LEU B CA 1
ATOM 564 C C . LEU A 1 80 ? -19.344 -0.184 23.604 1.00 44.17 352 LEU B C 1
ATOM 565 O O . LEU A 1 80 ? -18.142 -0.115 23.877 1.00 40.80 352 LEU B O 1
ATOM 570 N N . ASP A 1 81 ? -20.165 0.853 23.750 1.00 38.58 353 ASP B N 1
ATOM 571 C CA . ASP A 1 81 ? -19.676 2.106 24.311 1.00 41.35 353 ASP B CA 1
ATOM 572 C C . ASP A 1 81 ? -19.139 1.881 25.718 1.00 39.76 353 ASP B C 1
ATOM 573 O O . ASP A 1 81 ? -19.751 1.180 26.525 1.00 42.64 353 ASP B O 1
ATOM 578 N N . ASP A 1 82 ? -17.976 2.470 25.998 1.00 44.72 354 ASP B N 1
ATOM 579 C CA . ASP A 1 82 ? -17.350 2.412 27.323 1.00 40.94 354 ASP B CA 1
ATOM 580 C C . ASP A 1 82 ? -17.046 0.973 27.740 1.00 50.41 354 ASP B C 1
ATOM 581 O O . ASP A 1 82 ? -17.267 0.576 28.888 1.00 55.41 354 ASP B O 1
ATOM 586 N N . THR A 1 83 ? -16.526 0.183 26.801 1.00 48.47 355 THR B N 1
ATOM 587 C CA . THR A 1 83 ? -16.034 -1.153 27.101 1.00 53.17 355 THR B CA 1
ATOM 588 C C . THR A 1 83 ? -14.562 -1.257 26.710 1.00 46.58 355 THR B C 1
ATOM 589 O O . THR A 1 83 ? -14.115 -0.577 25.781 1.00 50.58 355 THR B O 1
ATOM 593 N N . PRO A 1 84 ? -13.781 -2.088 27.401 1.00 56.28 356 PRO B N 1
ATOM 594 C CA . PRO A 1 84 ? -12.338 -2.128 27.136 1.00 52.79 356 PRO B CA 1
ATOM 595 C C . PRO A 1 84 ? -11.993 -2.863 25.849 1.00 55.19 356 PRO B C 1
ATOM 596 O O . PRO A 1 84 ? -12.601 -3.878 25.499 1.00 57.94 356 PRO B O 1
ATOM 600 N N . MET A 1 85 ? -11.000 -2.329 25.138 1.00 51.18 357 MET B N 1
ATOM 601 C CA . MET A 1 85 ? -10.347 -3.045 24.045 1.00 56.05 357 MET B CA 1
ATOM 602 C C . MET A 1 85 ? -8.849 -2.801 24.158 1.00 50.60 357 MET B C 1
ATOM 603 O O . MET A 1 85 ? -8.375 -1.701 23.860 1.00 59.68 357 MET B O 1
ATOM 608 N N . ARG A 1 86 ? -8.118 -3.824 24.595 1.00 65.67 358 ARG B N 1
ATOM 609 C CA . ARG A 1 86 ? -6.660 -3.785 24.697 1.00 65.78 358 ARG B CA 1
ATOM 610 C C . ARG A 1 86 ? -6.176 -2.526 25.416 1.00 60.80 358 ARG B C 1
ATOM 611 O O . ARG A 1 86 ? -5.306 -1.795 24.940 1.00 70.07 358 ARG B O 1
ATOM 619 N N . GLY A 1 87 ? -6.758 -2.267 26.584 1.00 62.26 359 GLY B N 1
ATOM 620 C CA . GLY A 1 87 ? -6.227 -1.291 27.510 1.00 70.49 359 GLY B CA 1
ATOM 621 C C . GLY A 1 87 ? -6.926 0.054 27.521 1.00 58.82 359 GLY B C 1
ATOM 622 O O . GLY A 1 87 ? -6.637 0.868 28.401 1.00 74.15 359 GLY B O 1
ATOM 623 N N . ARG A 1 88 ? -7.825 0.311 26.572 1.00 72.90 360 ARG B N 1
ATOM 624 C CA . ARG A 1 88 ? -8.527 1.585 26.476 1.00 55.07 360 ARG B CA 1
ATOM 625 C C . ARG A 1 88 ? -10.023 1.341 26.344 1.00 57.46 360 ARG B C 1
ATOM 626 O O . ARG A 1 88 ? -10.458 0.369 25.720 1.00 54.48 360 ARG B O 1
ATOM 634 N N . GLN A 1 89 ? -10.804 2.244 26.933 1.00 56.93 361 GLN B N 1
ATOM 635 C CA . GLN A 1 89 ? -12.255 2.184 26.841 1.00 51.80 361 GLN B CA 1
ATOM 636 C C . GLN A 1 89 ? -12.698 2.750 25.501 1.00 46.57 361 GLN B C 1
ATOM 637 O O . GLN A 1 89 ? -12.406 3.908 25.185 1.00 46.87 361 GLN B O 1
ATOM 643 N N . LEU A 1 90 ? -13.397 1.937 24.714 1.00 38.55 362 LEU B N 1
ATOM 644 C CA . LEU A 1 90 ? -13.910 2.396 23.433 1.00 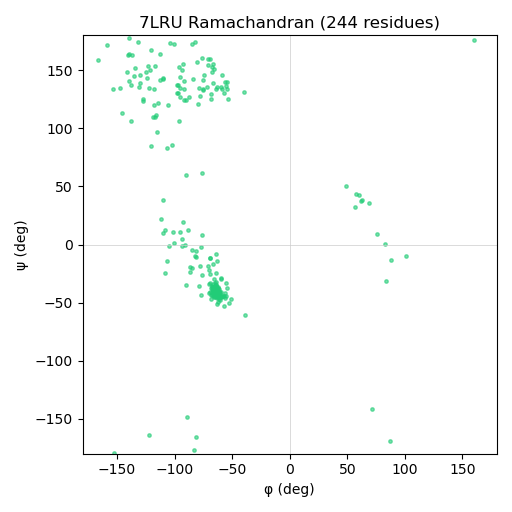41.13 362 LEU B CA 1
ATOM 645 C C . LEU A 1 90 ? -14.957 3.485 23.629 1.00 35.57 362 LEU B C 1
ATOM 646 O O . LEU A 1 90 ? -15.667 3.530 24.635 1.00 37.87 362 LEU B O 1
ATOM 651 N N . ARG A 1 91 ? -15.053 4.365 22.640 1.00 35.69 363 ARG B N 1
ATOM 652 C CA . ARG A 1 91 ? -16.078 5.400 22.592 1.00 37.31 363 ARG B CA 1
ATOM 653 C C . ARG A 1 91 ? -16.925 5.119 21.361 1.00 33.70 363 ARG B C 1
ATOM 654 O O . ARG A 1 91 ? -16.441 5.250 20.233 1.00 37.38 363 ARG B O 1
ATOM 662 N N . VAL A 1 92 ? -18.167 4.687 21.562 1.00 33.47 364 VAL B N 1
ATOM 663 C CA . VAL A 1 92 ? -19.050 4.340 20.453 1.00 34.40 364 VAL B CA 1
ATOM 664 C C . VAL A 1 92 ? -20.239 5.281 20.505 1.00 37.55 364 VAL B C 1
ATOM 665 O O . VAL A 1 92 ? -20.972 5.310 21.500 1.00 35.97 364 VAL B O 1
ATOM 669 N N . ARG A 1 93 ? -20.425 6.053 19.439 1.00 33.71 365 ARG B N 1
ATOM 670 C CA . ARG A 1 93 ? -21.489 7.039 19.372 1.00 31.52 365 ARG B CA 1
ATOM 671 C C . ARG A 1 93 ? -22.118 6.964 17.994 1.00 35.69 365 ARG B C 1
ATOM 672 O O . ARG A 1 93 ? -21.539 6.414 17.058 1.00 34.12 365 ARG B O 1
ATOM 680 N N . PHE A 1 94 ? -23.307 7.536 17.870 1.00 34.03 366 PHE B N 1
ATOM 681 C CA . PHE A 1 94 ? -23.867 7.718 16.543 1.00 29.54 366 PHE B CA 1
ATOM 682 C C . PHE A 1 94 ? -23.107 8.817 15.816 1.00 37.53 366 PHE B C 1
ATOM 683 O O . PHE A 1 94 ? -22.794 9.862 16.390 1.00 35.56 366 PHE B O 1
ATOM 691 N N . ALA A 1 95 ? -22.786 8.568 14.549 1.00 34.29 367 ALA B N 1
ATOM 692 C CA . ALA A 1 95 ? -22.040 9.546 13.776 1.00 42.51 367 ALA B CA 1
ATOM 693 C C . ALA A 1 95 ? -22.903 10.765 13.451 1.00 39.46 367 ALA B C 1
ATOM 694 O O . ALA A 1 95 ? -24.135 10.729 13.499 1.00 43.80 367 ALA B O 1
ATOM 696 N N . THR A 1 96 ? -22.227 11.865 13.135 1.00 40.97 368 THR B N 1
ATOM 697 C CA . THR A 1 96 ? -22.886 13.066 12.647 1.00 43.02 368 THR B CA 1
ATOM 698 C C . THR A 1 96 ? -23.493 12.822 11.264 1.00 48.34 368 THR B C 1
ATOM 699 O O . THR A 1 96 ? -23.033 11.969 10.503 1.00 60.56 368 THR B O 1
ATOM 703 N N . HIS A 1 97 ? -24.548 13.580 10.954 1.00 46.16 369 HIS B N 1
ATOM 704 C CA . HIS A 1 97 ? -25.301 13.468 9.701 1.00 52.66 369 HIS B CA 1
ATOM 705 C C . HIS A 1 97 ? -24.900 14.600 8.757 1.00 47.09 369 HIS B C 1
ATOM 706 O O . HIS A 1 97 ? -25.578 15.625 8.683 1.00 64.06 369 HIS B O 1
ATOM 713 N N . ALA A 1 98 ? -23.824 14.407 7.991 1.00 61.47 370 ALA B N 1
ATOM 714 C CA . ALA A 1 98 ? -23.329 15.462 7.106 1.00 55.91 370 ALA B CA 1
ATOM 715 C C . ALA A 1 98 ? -23.873 15.376 5.681 1.00 62.34 370 ALA B C 1
ATOM 716 O O . ALA A 1 98 ? -23.453 16.163 4.825 1.00 65.05 370 ALA B O 1
ATOM 718 N N . ALA A 1 99 ? -24.788 14.446 5.401 1.00 58.22 371 ALA B N 1
ATOM 719 C CA . ALA A 1 99 ? -25.495 14.422 4.124 1.00 54.07 371 ALA B CA 1
ATOM 720 C C . ALA A 1 99 ? -26.974 14.753 4.294 1.00 59.24 371 ALA B C 1
ATOM 721 O O . ALA A 1 99 ? -27.790 14.411 3.433 1.00 60.84 371 ALA B O 1
ATOM 723 N N . ALA A 1 100 ? -27.337 15.422 5.387 1.00 47.94 372 ALA B N 1
ATOM 724 C CA . ALA A 1 100 ? -28.719 15.778 5.686 1.00 37.77 372 ALA B CA 1
ATOM 725 C C . ALA A 1 100 ? -28.917 17.281 5.551 1.00 41.38 372 ALA B C 1
ATOM 726 O O . ALA A 1 100 ? -28.034 18.068 5.907 1.00 47.37 372 ALA B O 1
ATOM 728 N N . LEU A 1 101 ? -30.080 17.675 5.044 1.00 38.47 373 LEU B N 1
ATOM 729 C CA . LEU A 1 101 ? -30.407 19.076 4.844 1.00 34.57 373 LEU B CA 1
ATOM 730 C C . LEU A 1 101 ? -31.698 19.430 5.565 1.00 37.52 373 LEU B C 1
ATOM 731 O O . LEU A 1 101 ? -32.640 18.635 5.610 1.00 40.74 373 LEU B O 1
ATOM 736 N N . SER A 1 102 ? -31.732 20.641 6.117 1.00 34.04 374 SER B N 1
ATOM 737 C CA . SER A 1 102 ? -32.975 21.263 6.548 1.00 30.96 374 SER B CA 1
ATOM 738 C C . SER A 1 102 ? -33.529 22.095 5.398 1.00 40.10 374 SER B C 1
ATOM 739 O O . SER A 1 102 ? -32.783 22.839 4.751 1.00 35.98 374 SER B O 1
ATOM 742 N N . VAL A 1 103 ? -34.826 21.958 5.133 1.00 33.58 375 VAL B N 1
ATOM 743 C CA . VAL A 1 103 ? -35.506 22.734 4.103 1.00 42.47 375 VAL B CA 1
ATOM 744 C C . VAL A 1 103 ? -36.651 23.490 4.765 1.00 44.56 375 VAL B C 1
ATOM 745 O O . VAL A 1 103 ? -37.375 22.928 5.595 1.00 40.91 375 VAL B O 1
ATOM 749 N N . ARG A 1 104 ? -36.779 24.774 4.438 1.00 34.89 376 ARG B N 1
ATOM 750 C CA . ARG A 1 104 ? -37.751 25.659 5.065 1.00 29.72 376 ARG B CA 1
ATOM 751 C C . ARG A 1 104 ? -38.501 26.431 3.986 1.00 27.24 376 ARG B C 1
ATOM 752 O O . ARG A 1 104 ? -38.177 26.356 2.797 1.00 30.01 376 ARG B O 1
ATOM 760 N N . ASN A 1 105 ? -39.504 27.191 4.432 1.00 31.02 377 ASN B N 1
ATOM 761 C CA . ASN A 1 105 ? -40.383 27.976 3.559 1.00 30.32 377 ASN B CA 1
ATOM 762 C C . ASN A 1 105 ? -41.159 27.083 2.594 1.00 28.61 377 ASN B C 1
ATOM 763 O O . ASN A 1 105 ? -41.403 27.446 1.440 1.00 30.90 377 ASN B O 1
ATOM 768 N N . LEU A 1 106 ? -41.574 25.912 3.072 1.00 31.21 378 LEU B N 1
ATOM 769 C CA . LEU A 1 106 ? -42.389 25.016 2.265 1.00 28.93 378 LEU B CA 1
ATOM 770 C C . LEU A 1 106 ? -43.841 25.479 2.259 1.00 33.43 378 LEU B C 1
ATOM 771 O O . LEU A 1 106 ? -44.395 25.830 3.305 1.00 36.18 378 LEU B O 1
ATOM 776 N N . SER A 1 107 ? -44.446 25.495 1.071 1.00 34.85 379 SER B N 1
ATOM 777 C CA . SER A 1 107 ? -45.883 25.661 0.985 1.00 36.22 379 SER B CA 1
ATOM 778 C C . SER A 1 107 ? -46.564 24.537 1.765 1.00 31.90 379 SER B C 1
ATOM 779 O O . SER A 1 107 ? -46.061 23.411 1.809 1.00 34.04 379 SER B O 1
ATOM 782 N N . PRO A 1 108 ? -47.704 24.815 2.406 1.00 35.19 380 PRO B N 1
ATOM 783 C CA . PRO A 1 108 ? -48.417 23.749 3.130 1.00 39.51 380 PRO B CA 1
ATOM 784 C C . PRO A 1 108 ? -48.937 22.640 2.232 1.00 34.92 380 PRO B C 1
ATOM 785 O O . PRO A 1 108 ? -49.413 21.624 2.750 1.00 41.23 380 PRO B O 1
ATOM 789 N N . TYR A 1 109 ? -48.859 22.792 0.912 1.00 39.23 381 TYR B N 1
ATOM 790 C CA . TYR A 1 109 ? -49.277 21.748 -0.010 1.00 37.23 381 TYR B CA 1
ATOM 791 C C . TYR A 1 109 ? -48.118 20.873 -0.475 1.00 43.05 381 TYR B C 1
ATOM 792 O O . TYR A 1 109 ? -48.288 20.077 -1.404 1.00 43.07 381 TYR B O 1
ATOM 801 N N . VAL A 1 110 ? -46.955 20.994 0.153 1.00 38.33 382 VAL B N 1
ATOM 802 C CA . VAL A 1 110 ? -45.835 20.098 -0.103 1.00 32.39 382 VAL B CA 1
ATOM 803 C C . VAL A 1 110 ? -45.926 18.923 0.859 1.00 32.17 382 VAL B C 1
ATOM 804 O O . VAL A 1 110 ? -45.978 19.112 2.081 1.00 31.69 382 VAL B O 1
ATOM 808 N N . SER A 1 111 ? -45.940 17.714 0.312 1.00 31.75 383 SER B N 1
ATOM 809 C CA . SER A 1 111 ? -45.967 16.486 1.091 1.00 31.14 383 SER B CA 1
ATOM 810 C C . SER A 1 111 ? -44.574 15.874 1.166 1.00 31.26 383 SER B C 1
ATOM 811 O O . SER A 1 111 ? -43.632 16.332 0.514 1.00 37.04 383 SER B O 1
ATOM 814 N N . ASN A 1 112 ? -44.456 14.821 1.983 1.00 36.28 384 ASN B N 1
ATOM 815 C CA . ASN A 1 112 ? -43.241 14.009 1.993 1.00 30.51 384 ASN B CA 1
ATOM 816 C C . ASN A 1 112 ? -42.874 13.582 0.582 1.00 28.98 384 ASN B C 1
ATOM 817 O O . ASN A 1 112 ? -41.722 13.704 0.155 1.00 38.32 384 ASN B O 1
ATOM 822 N N . GLU A 1 113 ? -43.866 13.086 -0.159 1.00 33.61 385 GLU B N 1
ATOM 823 C CA . GLU A 1 113 ? -43.611 12.503 -1.469 1.00 40.22 385 GLU B CA 1
ATOM 824 C C . GLU A 1 113 ? -43.192 13.564 -2.480 1.00 39.16 385 GLU B C 1
ATOM 825 O O . GLU A 1 113 ? -42.278 13.333 -3.282 1.00 40.09 385 GLU B O 1
ATOM 831 N N . LEU A 1 114 ? -43.829 14.739 -2.450 1.00 35.87 386 LEU B N 1
ATOM 832 C CA . LEU A 1 114 ? -43.403 15.812 -3.344 1.00 44.46 386 LEU B CA 1
ATOM 833 C C . LEU A 1 114 ? -42.010 16.314 -2.980 1.00 36.37 386 LEU B C 1
ATOM 834 O O . LEU A 1 114 ? -41.187 16.576 -3.865 1.00 39.52 386 LEU B O 1
ATOM 839 N N . LEU A 1 115 ? -41.725 16.462 -1.685 1.00 30.66 387 LEU B N 1
ATOM 840 C CA . LEU A 1 115 ? -40.386 16.873 -1.287 1.00 30.91 387 LEU B CA 1
ATOM 841 C C . LEU A 1 115 ? -39.344 15.898 -1.818 1.00 32.14 387 LEU B C 1
ATOM 842 O O . LEU A 1 115 ? -38.309 16.310 -2.359 1.00 38.42 387 LEU B O 1
ATOM 847 N N . GLU A 1 116 ? -39.617 14.595 -1.704 1.00 36.16 388 GLU B N 1
ATOM 848 C CA . GLU A 1 116 ? -38.666 13.598 -2.178 1.00 39.59 388 GLU B CA 1
ATOM 849 C C . GLU A 1 116 ? -38.502 13.674 -3.687 1.00 43.00 388 GLU B C 1
ATOM 850 O O . GLU A 1 116 ? -37.377 13.643 -4.195 1.00 42.81 388 GLU B O 1
ATOM 856 N N . GLU A 1 117 ? -39.617 13.785 -4.412 1.00 45.81 389 GLU B N 1
ATOM 857 C CA . GLU A 1 117 ? -39.567 13.885 -5.867 1.00 47.51 389 GLU B CA 1
ATOM 858 C C . GLU A 1 117 ? -38.735 15.082 -6.311 1.00 37.74 389 GLU B C 1
ATOM 859 O O . GLU A 1 117 ? -37.899 14.967 -7.214 1.00 44.62 389 GLU B O 1
ATOM 865 N N . ALA A 1 118 ? -38.927 16.230 -5.664 1.00 34.16 390 ALA B N 1
ATOM 866 C CA . ALA A 1 118 ? -38.198 17.437 -6.037 1.00 40.59 390 ALA B CA 1
ATOM 867 C C . ALA A 1 118 ? -36.695 17.273 -5.836 1.00 53.02 390 ALA B C 1
ATOM 868 O O . ALA A 1 118 ? -35.902 17.549 -6.745 1.00 43.86 390 ALA B O 1
ATOM 870 N N . PHE A 1 119 ? -36.279 16.832 -4.650 1.00 36.14 391 PHE B N 1
ATOM 871 C CA . PHE A 1 119 ? -34.853 16.774 -4.360 1.00 36.99 391 PHE B CA 1
ATOM 872 C C . PHE A 1 119 ? -34.183 15.521 -4.912 1.00 45.67 391 PHE B C 1
ATOM 873 O O . PHE A 1 119 ? -32.948 15.460 -4.934 1.00 42.14 391 PHE B O 1
ATOM 881 N N . SER A 1 120 ? -34.955 14.545 -5.397 1.00 48.25 392 SER B N 1
ATOM 882 C CA . SER A 1 120 ? -34.371 13.351 -5.998 1.00 49.50 392 SER B CA 1
ATOM 883 C C . SER A 1 120 ? -33.567 13.653 -7.254 1.00 50.12 392 SER B C 1
ATOM 884 O O . SER A 1 120 ? -32.822 12.781 -7.713 1.00 50.06 392 SER B O 1
ATOM 887 N N . GLN A 1 121 ? -33.701 14.852 -7.826 1.00 50.47 393 GLN B N 1
ATOM 888 C CA . GLN A 1 121 ? -32.903 15.195 -8.995 1.00 51.31 393 GLN B CA 1
ATOM 889 C C . GLN A 1 121 ? -31.432 15.376 -8.652 1.00 48.52 393 GLN B C 1
ATOM 890 O O . GLN A 1 121 ? -30.584 15.252 -9.540 1.00 54.36 393 GLN B O 1
ATOM 896 N N . PHE A 1 122 ? -31.110 15.658 -7.387 1.00 49.71 394 PHE B N 1
ATOM 897 C CA . PHE A 1 122 ? -29.725 15.870 -6.987 1.00 44.57 394 PHE B CA 1
ATOM 898 C C . PHE A 1 122 ? -29.011 14.569 -6.638 1.00 46.52 394 PHE B C 1
ATOM 899 O O . PHE A 1 122 ? -27.775 14.530 -6.654 1.00 50.48 394 PHE B O 1
ATOM 907 N N . GLY A 1 123 ? -29.757 13.506 -6.341 1.00 52.38 395 GLY B N 1
ATOM 908 C CA . GLY A 1 123 ? -29.173 12.231 -5.995 1.00 51.56 395 GLY B CA 1
ATOM 909 C C . GLY A 1 123 ? -30.149 11.338 -5.255 1.00 47.55 395 GLY B C 1
ATOM 910 O O . GLY A 1 123 ? -31.279 11.733 -4.947 1.00 54.41 395 GLY B O 1
ATOM 911 N N . PRO A 1 124 ? -29.734 10.108 -4.963 1.00 50.80 396 PRO B N 1
ATOM 912 C CA . PRO A 1 124 ? -30.636 9.168 -4.286 1.00 52.56 396 PRO B CA 1
ATOM 913 C C . PRO A 1 124 ? -30.997 9.655 -2.889 1.00 47.43 396 PRO B C 1
ATOM 914 O O . PRO A 1 124 ? -30.133 10.081 -2.118 1.00 56.58 396 PRO B O 1
ATOM 918 N N . ILE A 1 125 ? -32.287 9.583 -2.567 1.00 45.41 397 ILE B N 1
ATOM 919 C CA . ILE A 1 125 ? -32.819 10.066 -1.296 1.00 42.97 397 ILE B CA 1
ATOM 920 C C . ILE A 1 125 ? -32.969 8.893 -0.341 1.00 48.27 397 ILE B C 1
ATOM 921 O O . ILE A 1 125 ? -33.554 7.863 -0.696 1.00 51.27 397 ILE B O 1
ATOM 926 N N . GLU A 1 126 ? -32.451 9.047 0.878 1.00 46.96 398 GLU B N 1
ATOM 927 C CA . GLU A 1 126 ? -32.733 8.081 1.931 1.00 45.76 398 GLU B CA 1
ATOM 928 C C . GLU A 1 126 ? -33.976 8.459 2.725 1.00 44.41 398 GLU B C 1
ATOM 929 O O . GLU A 1 126 ? -34.733 7.579 3.149 1.00 51.36 398 GLU B O 1
ATOM 935 N N . ARG A 1 127 ? -34.207 9.756 2.915 1.00 43.58 399 ARG B N 1
ATOM 936 C CA . ARG A 1 127 ? -35.288 10.240 3.759 1.00 42.28 399 ARG B CA 1
ATOM 937 C C . ARG A 1 127 ? -35.707 11.627 3.297 1.00 40.07 399 ARG B C 1
ATOM 938 O O . ARG A 1 127 ? -34.860 12.490 3.048 1.00 37.63 399 ARG B O 1
ATOM 946 N N . ALA A 1 128 ? -37.017 11.830 3.177 1.00 35.95 400 ALA B N 1
ATOM 947 C CA . ALA A 1 128 ? -37.566 13.143 2.854 1.00 36.34 400 ALA B CA 1
ATOM 948 C C . ALA A 1 128 ? -38.886 13.266 3.599 1.00 35.75 400 ALA B C 1
ATOM 949 O O . ALA A 1 128 ? -39.834 12.535 3.299 1.00 47.70 400 ALA B O 1
ATOM 951 N N . VAL A 1 129 ? -38.945 14.175 4.568 1.00 34.82 401 VAL B N 1
ATOM 952 C CA . VAL A 1 129 ? -40.096 14.283 5.456 1.00 34.28 401 VAL B CA 1
ATOM 953 C C . VAL A 1 129 ? -40.443 15.752 5.660 1.00 38.00 401 VAL B C 1
ATOM 954 O O . VAL A 1 129 ? -39.559 16.599 5.824 1.00 35.40 401 VAL B O 1
ATOM 958 N N . VAL A 1 130 ? -41.737 16.054 5.628 1.00 31.98 402 VAL B N 1
ATOM 959 C CA . VAL A 1 130 ? -42.247 17.363 6.014 1.00 29.33 402 VAL B CA 1
ATOM 960 C C . VAL A 1 130 ? -42.585 17.307 7.494 1.00 31.98 402 VAL B C 1
ATOM 961 O O . VAL A 1 130 ? -43.351 16.442 7.925 1.00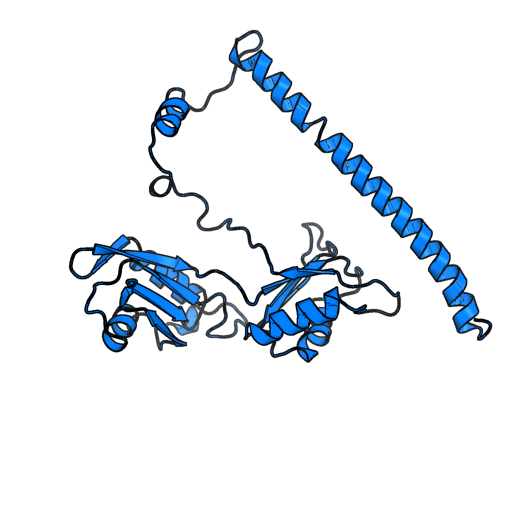 38.41 402 VAL B O 1
ATOM 965 N N . ILE A 1 131 ? -42.014 18.216 8.275 1.00 32.65 403 ILE B N 1
ATOM 966 C CA . ILE A 1 131 ? -42.244 18.225 9.716 1.00 31.86 403 ILE B CA 1
ATOM 967 C C . ILE A 1 131 ? -43.613 18.832 9.996 1.00 33.78 403 ILE B C 1
ATOM 968 O O . ILE A 1 131 ? -43.930 19.924 9.514 1.00 36.67 403 ILE B O 1
ATOM 973 N N . VAL A 1 132 ? -44.433 18.120 10.770 1.00 36.40 404 VAL B N 1
ATOM 974 C CA . VAL A 1 132 ? -45.770 18.585 11.113 1.00 36.40 404 VAL B CA 1
ATOM 975 C C . VAL A 1 132 ? -45.847 18.791 12.620 1.00 36.86 404 VAL B C 1
ATOM 976 O O . VAL A 1 132 ? -45.128 18.161 13.399 1.00 42.59 404 VAL B O 1
ATOM 980 N N . ASP A 1 133 ? -46.744 19.689 13.026 1.00 38.84 405 ASP B N 1
ATOM 981 C CA . ASP A 1 133 ? -46.951 19.977 14.436 1.00 41.06 405 ASP B CA 1
ATOM 982 C C . ASP A 1 133 ? -47.898 18.944 15.047 1.00 51.10 405 ASP B C 1
ATOM 983 O O . ASP A 1 133 ? -48.336 18.002 14.384 1.00 44.23 405 ASP B O 1
ATOM 988 N N . ASP A 1 134 ? -48.231 19.122 16.329 1.00 51.40 406 ASP B N 1
ATOM 989 C CA . ASP A 1 134 ? -49.097 18.172 17.019 1.00 55.47 406 ASP B CA 1
ATOM 990 C C . ASP A 1 134 ? -50.568 18.324 16.636 1.00 54.03 406 ASP B C 1
ATOM 991 O O . ASP A 1 134 ? -51.430 17.691 17.256 1.00 60.00 406 ASP B O 1
ATOM 996 N N . ARG A 1 135 ? -50.865 19.153 15.635 1.00 51.73 407 ARG B N 1
ATOM 997 C CA . ARG A 1 135 ? -52.182 19.202 15.015 1.00 53.94 407 ARG B CA 1
ATOM 998 C C . ARG A 1 135 ? -52.153 18.652 13.594 1.00 52.52 407 ARG B C 1
ATOM 999 O O . ARG A 1 135 ? -53.134 18.804 12.859 1.00 58.55 407 ARG B O 1
ATOM 1007 N N . GLY A 1 136 ? -51.045 18.030 13.191 1.00 46.54 408 GLY B N 1
ATOM 1008 C CA . GLY A 1 136 ? -50.920 17.440 11.871 1.00 43.85 408 GLY B CA 1
ATOM 1009 C C . GLY A 1 136 ? -50.697 18.414 10.740 1.00 49.24 408 GLY B C 1
ATOM 1010 O O . GLY A 1 136 ? -50.744 18.006 9.575 1.00 42.49 408 GLY B O 1
ATOM 1011 N N . ARG A 1 137 ? -50.449 19.685 11.036 1.00 44.59 409 ARG B N 1
ATOM 1012 C CA . ARG A 1 137 ? -50.286 20.704 10.012 1.00 45.38 409 ARG B CA 1
ATOM 1013 C C . ARG A 1 137 ? -48.812 20.900 9.686 1.00 37.00 409 ARG B C 1
ATOM 1014 O O . ARG A 1 137 ? -47.946 20.817 10.560 1.00 37.27 409 ARG B O 1
ATOM 1022 N N . SER A 1 138 ? -48.534 21.157 8.410 1.00 37.22 410 SER B N 1
ATOM 1023 C CA . SER A 1 138 ? -47.166 21.413 7.989 1.00 35.77 410 SER B CA 1
ATOM 1024 C C . SER A 1 138 ? -46.594 22.606 8.738 1.00 33.33 410 SER B C 1
ATOM 1025 O O . SER A 1 138 ? -47.249 23.641 8.889 1.00 37.39 410 SER B O 1
ATOM 1028 N N . THR A 1 139 ? -45.371 22.446 9.230 1.00 36.32 411 THR B N 1
ATOM 1029 C CA . THR A 1 139 ? -44.672 23.538 9.888 1.00 43.95 411 THR B CA 1
ATOM 1030 C C . THR A 1 139 ? -43.951 24.439 8.901 1.00 33.62 411 THR B C 1
ATOM 1031 O O . THR A 1 139 ? -43.392 25.461 9.313 1.00 38.94 411 THR B O 1
ATOM 1035 N N . GLY A 1 140 ? -43.960 24.088 7.616 1.00 35.89 412 GLY B N 1
ATOM 1036 C CA . GLY A 1 140 ? -43.181 24.776 6.614 1.00 36.17 412 GLY B CA 1
ATOM 1037 C C . GLY A 1 140 ? -41.740 24.329 6.530 1.00 37.32 412 GLY B C 1
ATOM 1038 O O . GLY A 1 140 ? -40.989 24.870 5.710 1.00 31.73 412 GLY B O 1
ATOM 1039 N N . LYS A 1 141 ? -41.334 23.360 7.347 1.00 32.41 413 LYS B N 1
ATOM 1040 C CA . LYS A 1 141 ? -39.962 22.887 7.414 1.00 33.13 413 LYS B CA 1
ATOM 1041 C C . LYS A 1 141 ? -39.929 21.391 7.149 1.00 33.40 413 LYS B C 1
ATOM 1042 O O . LYS A 1 141 ? -40.906 20.679 7.400 1.00 36.11 413 LYS B O 1
ATOM 1048 N N . GLY A 1 142 ? -38.791 20.915 6.644 1.00 30.27 414 GLY B N 1
ATOM 1049 C CA . GLY A 1 142 ? -38.620 19.500 6.408 1.00 30.69 414 GLY B CA 1
ATOM 1050 C C . GLY A 1 142 ? -37.165 19.090 6.493 1.00 30.22 414 GLY B C 1
ATOM 1051 O O . GLY A 1 142 ? -36.277 19.906 6.754 1.00 33.32 414 GLY B O 1
ATOM 1052 N N . ILE A 1 143 ? -36.933 17.796 6.273 1.00 30.61 415 ILE B N 1
ATOM 1053 C CA . ILE A 1 143 ? -35.600 17.207 6.277 1.00 31.09 415 ILE B CA 1
ATOM 1054 C C . ILE A 1 143 ? -35.441 16.370 5.015 1.00 32.95 415 ILE B C 1
ATOM 1055 O O . ILE A 1 143 ? -36.345 15.617 4.644 1.00 37.79 415 ILE B O 1
ATOM 1060 N N . VAL A 1 144 ? -34.291 16.501 4.358 1.00 37.98 416 VAL B N 1
ATOM 1061 C CA . VAL A 1 144 ? -33.922 15.646 3.235 1.00 36.64 416 VAL B CA 1
ATOM 1062 C C . VAL A 1 144 ? -32.543 15.076 3.529 1.00 38.79 416 VAL B C 1
ATOM 1063 O O . VAL A 1 144 ? -31.592 15.834 3.754 1.00 37.54 416 VAL B O 1
ATOM 1067 N N . GLU A 1 145 ? -32.434 13.749 3.535 1.00 36.90 417 GLU B N 1
ATOM 1068 C CA . GLU A 1 145 ? -31.169 13.063 3.773 1.00 40.91 417 GLU B CA 1
ATOM 1069 C C . GLU A 1 145 ? -30.781 12.320 2.505 1.00 36.50 417 GLU B C 1
ATOM 1070 O O . GLU A 1 145 ? -31.541 11.473 2.022 1.00 49.87 417 GLU B O 1
ATOM 1076 N N . PHE A 1 146 ? -29.609 12.640 1.969 1.00 45.66 418 PHE B N 1
ATOM 1077 C CA . PHE A 1 146 ? -29.114 11.996 0.764 1.00 43.93 418 PHE B CA 1
ATOM 1078 C C . PHE A 1 146 ? -28.230 10.807 1.119 1.00 56.51 418 PHE B C 1
ATOM 1079 O O . PHE A 1 146 ? -27.571 10.784 2.163 1.00 57.01 418 PHE B O 1
ATOM 1087 N N . ALA A 1 147 ? -28.222 9.810 0.231 1.00 51.47 419 ALA B N 1
ATOM 1088 C CA . ALA A 1 147 ? -27.356 8.653 0.424 1.00 59.05 419 ALA B CA 1
ATOM 1089 C C . ALA A 1 147 ? -25.882 9.029 0.388 1.00 57.37 419 ALA B C 1
ATOM 1090 O O . ALA A 1 147 ? -25.056 8.311 0.963 1.00 62.14 419 ALA B O 1
ATOM 1092 N N . SER A 1 148 ? -25.536 10.136 -0.265 1.00 61.34 420 SER B N 1
ATOM 1093 C CA . SER A 1 148 ? -24.153 10.564 -0.394 1.00 59.47 420 SER B CA 1
ATOM 1094 C C . SER A 1 148 ? -24.050 12.052 -0.103 1.00 52.34 420 SER B C 1
ATOM 1095 O O . SER A 1 148 ? -24.990 12.815 -0.338 1.00 56.45 420 SER B O 1
ATOM 1098 N N . LYS A 1 149 ? -22.883 12.457 0.385 1.00 59.70 421 LYS B N 1
ATOM 1099 C CA . LYS A 1 149 ? -22.618 13.849 0.726 1.00 58.69 421 LYS B CA 1
ATOM 1100 C C . LYS A 1 149 ? -22.520 14.751 -0.502 1.00 53.22 421 LYS B C 1
ATOM 1101 O O . LYS A 1 149 ? -23.035 15.875 -0.456 1.00 54.08 421 LYS B O 1
ATOM 1107 N N . PRO A 1 150 ? -21.864 14.337 -1.602 1.00 58.60 422 PRO B N 1
ATOM 1108 C CA . PRO A 1 150 ? -21.867 15.199 -2.799 1.00 57.73 422 PRO B CA 1
ATOM 1109 C C . PRO A 1 150 ? -23.259 15.594 -3.267 1.00 57.44 422 PRO B C 1
ATOM 1110 O O . PRO A 1 150 ? -23.456 16.730 -3.715 1.00 52.22 422 PRO B O 1
ATOM 1114 N N . ALA A 1 151 ? -24.232 14.684 -3.175 1.00 55.12 423 ALA B N 1
ATOM 1115 C CA . ALA A 1 151 ? -25.593 15.016 -3.584 1.00 52.77 423 ALA B CA 1
ATOM 1116 C C . ALA A 1 151 ? -26.202 16.072 -2.671 1.00 52.53 423 ALA B C 1
ATOM 1117 O O . ALA A 1 151 ? -26.851 17.014 -3.144 1.00 48.98 423 ALA B O 1
ATOM 1119 N N . ALA A 1 152 ? -26.011 15.931 -1.356 1.00 44.51 424 ALA B N 1
ATOM 1120 C CA . ALA A 1 152 ? -26.516 16.940 -0.433 1.00 51.73 424 ALA B CA 1
ATOM 1121 C C . ALA A 1 152 ? -25.832 18.281 -0.652 1.00 40.42 424 ALA B C 1
ATOM 1122 O O . ALA A 1 152 ? -26.466 19.334 -0.511 1.00 38.70 424 ALA B O 1
ATOM 1124 N N . ARG A 1 153 ? -24.546 18.263 -1.003 1.00 47.03 425 ARG B N 1
ATOM 1125 C CA . ARG A 1 153 ? -23.845 19.509 -1.285 1.00 50.65 425 ARG B CA 1
ATOM 1126 C C . ARG A 1 153 ? -24.371 20.158 -2.559 1.00 48.22 425 ARG B C 1
ATOM 1127 O O . ARG A 1 153 ? -24.581 21.375 -2.599 1.00 50.34 425 ARG B O 1
ATOM 1135 N N . LYS A 1 154 ? -24.596 19.359 -3.607 1.00 48.24 426 LYS B N 1
ATOM 1136 C CA . LYS A 1 154 ? -25.161 19.891 -4.844 1.00 54.45 426 LYS B CA 1
ATOM 1137 C C . LYS A 1 154 ? -26.515 20.542 -4.601 1.00 50.78 426 LYS B C 1
ATOM 1138 O O . LYS A 1 154 ? -26.794 21.629 -5.122 1.00 44.12 426 LYS B O 1
ATOM 1144 N N . ALA A 1 155 ? -27.377 19.882 -3.821 1.00 40.79 427 ALA B N 1
ATOM 1145 C CA . ALA A 1 155 ? -28.712 20.409 -3.563 1.00 40.75 427 ALA B CA 1
ATOM 1146 C C . ALA A 1 155 ? -28.650 21.716 -2.781 1.00 37.84 427 ALA B C 1
ATOM 1147 O O . ALA A 1 155 ? -29.372 22.673 -3.086 1.00 38.65 427 ALA B O 1
ATOM 1149 N N . PHE A 1 156 ? -27.798 21.773 -1.755 1.00 41.65 428 PHE B N 1
ATOM 1150 C CA . PHE A 1 156 ? -27.658 23.002 -0.983 1.00 41.26 428 PHE B CA 1
ATOM 1151 C C . PHE A 1 156 ? -27.115 24.137 -1.841 1.00 47.92 428 PHE B C 1
ATOM 1152 O O . PHE A 1 156 ? -27.589 25.275 -1.755 1.00 42.74 428 PHE B O 1
ATOM 1160 N N . GLU A 1 157 ? -26.125 23.846 -2.686 1.00 46.18 429 GLU B N 1
ATOM 1161 C CA . GLU A 1 157 ? -25.530 24.900 -3.499 1.00 48.27 429 GLU B CA 1
ATOM 1162 C C . GLU A 1 157 ? -26.514 25.410 -4.546 1.00 43.11 429 GLU B C 1
ATOM 1163 O O . GLU A 1 157 ? -26.690 26.623 -4.704 1.00 50.77 429 GLU B O 1
ATOM 1169 N N . ARG A 1 158 ? -27.182 24.499 -5.258 1.00 46.63 430 ARG B N 1
ATOM 1170 C CA . ARG A 1 158 ? -28.106 24.921 -6.308 1.00 42.19 430 ARG B CA 1
ATOM 1171 C C . ARG A 1 158 ? -29.284 25.701 -5.735 1.00 42.64 430 ARG B C 1
ATOM 1172 O O . ARG A 1 158 ? -29.724 26.694 -6.327 1.00 43.37 430 ARG B O 1
ATOM 1180 N N . CYS A 1 159 ? -29.807 25.274 -4.581 1.00 35.70 431 CYS B N 1
ATOM 1181 C CA . CYS A 1 159 ? -30.953 25.954 -3.988 1.00 31.92 431 CYS B CA 1
ATOM 1182 C C . CYS A 1 159 ? -30.578 27.267 -3.308 1.00 40.40 431 CYS B C 1
ATOM 1183 O O . CYS A 1 159 ? -31.431 28.156 -3.200 1.00 37.91 431 CYS B O 1
ATOM 1186 N N . SER A 1 160 ? -29.329 27.408 -2.854 1.00 36.18 432 SER B N 1
ATOM 1187 C CA . SER A 1 160 ? -28.878 28.660 -2.252 1.00 41.62 432 SER B CA 1
ATOM 1188 C C . SER A 1 160 ? -28.598 29.729 -3.299 1.00 42.45 432 SER B C 1
ATOM 1189 O O . SER A 1 160 ? -28.975 30.892 -3.119 1.00 47.02 432 SER B O 1
ATOM 1192 N N . GLU A 1 161 ? -27.933 29.358 -4.391 1.00 40.18 433 GLU B N 1
ATOM 1193 C CA . GLU A 1 161 ? -27.516 30.318 -5.403 1.00 39.67 433 GLU B CA 1
ATOM 1194 C C . GLU A 1 161 ? -28.602 30.618 -6.422 1.00 38.53 433 GLU B C 1
ATOM 1195 O O . GLU A 1 161 ? -28.533 31.652 -7.095 1.00 53.73 433 GLU B O 1
ATOM 1201 N N . GLY A 1 162 ? -29.591 29.741 -6.551 1.00 40.91 434 GLY B N 1
ATOM 1202 C CA . GLY A 1 162 ? -30.701 29.973 -7.446 1.00 37.78 434 GLY B CA 1
ATOM 1203 C C . GLY A 1 162 ? -32.036 29.951 -6.735 1.0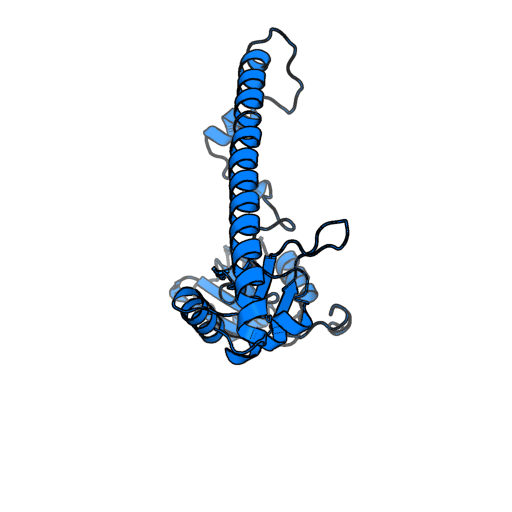0 35.07 434 GLY B C 1
ATOM 1204 O O . GLY A 1 162 ? -32.105 30.044 -5.504 1.00 35.37 434 GLY B O 1
ATOM 1205 N N . VAL A 1 163 ? -33.112 29.827 -7.499 1.00 37.08 435 VAL B N 1
ATOM 1206 C CA . VAL A 1 163 ? -34.463 29.852 -6.960 1.00 30.87 435 VAL B CA 1
ATOM 1207 C C . VAL A 1 163 ? -35.106 28.512 -7.273 1.00 31.55 435 VAL B C 1
ATOM 1208 O O . VAL A 1 163 ? -35.396 28.215 -8.440 1.00 37.90 435 VAL B O 1
ATOM 1212 N N . PHE A 1 164 ? -35.314 27.694 -6.244 1.00 29.97 436 PHE B N 1
ATOM 1213 C CA . PHE A 1 164 ? -35.921 26.378 -6.403 1.00 34.84 436 PHE B CA 1
ATOM 1214 C C . PHE A 1 164 ? -37.350 26.427 -5.878 1.00 27.48 436 PHE B C 1
ATOM 1215 O O . PHE A 1 164 ? -37.577 26.727 -4.698 1.00 29.55 436 PHE B O 1
ATOM 1223 N N . LEU A 1 165 ? -38.305 26.136 -6.760 1.00 32.17 437 LEU B N 1
ATOM 1224 C CA . LEU A 1 165 ? -39.730 26.186 -6.464 1.00 30.64 437 LEU B CA 1
ATOM 1225 C C . LEU A 1 165 ? -40.312 24.780 -6.499 1.00 37.22 437 LEU B C 1
ATOM 1226 O O . LEU A 1 165 ? -39.930 23.965 -7.342 1.00 36.36 437 LEU B O 1
ATOM 1231 N N . LEU A 1 166 ? -41.236 24.497 -5.580 1.00 35.17 438 LEU B N 1
ATOM 1232 C CA . LEU A 1 166 ? -41.889 23.198 -5.523 1.00 29.84 438 LEU B CA 1
ATOM 1233 C C . LEU A 1 166 ? -43.326 23.236 -6.008 1.00 31.59 438 LEU B C 1
ATOM 1234 O O . LEU A 1 166 ? -43.912 22.172 -6.241 1.00 35.44 438 LEU B O 1
ATOM 1239 N N . THR A 1 167 ? -43.909 24.425 -6.148 1.00 34.09 439 THR B N 1
ATOM 1240 C CA . THR A 1 167 ? -45.324 24.590 -6.429 1.00 36.33 439 THR B CA 1
ATOM 1241 C C . THR A 1 167 ? -45.484 25.722 -7.433 1.00 36.48 439 THR B C 1
ATOM 1242 O O . THR A 1 167 ? -44.511 26.368 -7.833 1.00 41.76 439 THR B O 1
ATOM 1246 N N . THR A 1 168 ? -46.734 25.971 -7.827 1.00 39.76 440 THR B N 1
ATOM 1247 C CA . THR A 1 168 ? -47.019 27.056 -8.759 1.00 39.07 440 THR B CA 1
ATOM 1248 C C . THR A 1 168 ? -46.625 28.406 -8.171 1.00 41.22 440 THR B C 1
ATOM 1249 O O . THR A 1 168 ? -45.944 29.205 -8.823 1.00 41.63 440 THR B O 1
ATOM 1253 N N . THR A 1 169 ? -47.053 28.681 -6.944 1.00 36.21 441 THR B N 1
ATOM 1254 C CA . THR A 1 169 ? -46.639 29.900 -6.261 1.00 29.52 441 THR B CA 1
ATOM 1255 C C . THR A 1 169 ? -45.117 29.952 -6.178 1.00 32.89 441 THR B C 1
ATOM 1256 O O . THR A 1 169 ? -44.492 28.960 -5.779 1.00 37.17 441 THR B O 1
ATOM 1260 N N . PRO A 1 170 ? -44.482 31.071 -6.554 1.00 34.61 442 PRO B N 1
ATOM 1261 C CA . PRO A 1 170 ? -43.008 31.152 -6.569 1.00 35.03 442 PRO B CA 1
ATOM 1262 C C . PRO A 1 170 ? -42.417 31.306 -5.171 1.00 33.64 442 PRO B C 1
ATOM 1263 O O . PRO A 1 170 ? -41.754 32.293 -4.843 1.00 33.68 442 PRO B O 1
ATOM 1267 N N . ARG A 1 171 ? -42.659 30.304 -4.335 1.00 31.83 443 ARG B N 1
ATOM 1268 C CA . ARG A 1 171 ? -42.202 30.312 -2.956 1.00 27.19 443 ARG B CA 1
ATOM 1269 C C . ARG A 1 171 ? -40.889 29.546 -2.876 1.00 26.94 443 ARG B C 1
ATOM 1270 O O . ARG A 1 171 ? -40.909 28.305 -2.976 1.00 34.50 443 ARG B O 1
ATOM 1278 N N . PRO A 1 172 ? -39.749 30.200 -2.710 1.00 28.55 444 PRO B N 1
ATOM 1279 C CA . PRO A 1 172 ? -38.470 29.495 -2.823 1.00 28.28 444 PRO B CA 1
ATOM 1280 C C . PRO A 1 172 ? -38.176 28.652 -1.594 1.00 28.55 444 PRO B C 1
ATOM 1281 O O . PRO A 1 172 ? -38.451 29.053 -0.460 1.00 31.35 444 PRO B O 1
ATOM 1285 N N A VAL A 1 173 ? -37.610 27.470 -1.833 0.39 26.40 445 VAL B N 1
ATOM 1286 N N B VAL A 1 173 ? -37.608 27.479 -1.821 0.61 27.04 445 VAL B N 1
ATOM 1287 C CA A VAL A 1 173 ? -37.142 26.639 -0.733 0.39 29.81 445 VAL B CA 1
ATOM 1288 C CA B VAL A 1 173 ? -37.187 26.649 -0.700 0.61 29.82 445 VAL B CA 1
ATOM 1289 C C A VAL A 1 173 ? -35.855 27.226 -0.176 0.39 36.54 445 VAL B C 1
ATOM 1290 C C B VAL A 1 173 ? -35.854 27.166 -0.175 0.61 36.38 445 VAL B C 1
ATOM 1291 O O A VAL A 1 173 ? -34.972 27.665 -0.926 0.39 34.17 445 VAL B O 1
ATOM 1292 O O B VAL A 1 173 ? -34.954 27.526 -0.945 0.61 35.07 445 VAL B O 1
ATOM 1299 N N . ILE A 1 174 ? -35.744 27.244 1.149 1.00 35.29 446 ILE B N 1
ATOM 1300 C CA . ILE A 1 174 ? -34.544 27.703 1.833 1.00 34.95 446 ILE B CA 1
ATOM 1301 C C . ILE A 1 174 ? -33.866 26.464 2.396 1.00 36.33 446 ILE B C 1
ATOM 1302 O O . ILE A 1 174 ? -34.453 25.745 3.214 1.00 39.50 446 ILE B O 1
ATOM 1307 N N . VAL A 1 175 ? -32.641 26.202 1.954 1.00 37.77 447 VAL B N 1
ATOM 1308 C CA . VAL A 1 175 ? -31.946 24.960 2.268 1.00 43.79 447 VAL B CA 1
ATOM 1309 C C . VAL A 1 175 ? -30.688 25.281 3.060 1.00 54.06 447 VAL B C 1
ATOM 1310 O O . VAL A 1 175 ? -29.937 26.194 2.701 1.00 53.25 447 VAL B O 1
ATOM 1314 N N . GLU A 1 176 ? -30.469 24.534 4.138 1.00 43.26 448 GLU B N 1
ATOM 1315 C CA . GLU A 1 176 ? -29.275 24.601 4.965 1.00 49.20 448 GLU B CA 1
ATOM 1316 C C . GLU A 1 176 ? -28.907 23.186 5.394 1.00 56.59 448 GLU B C 1
ATOM 1317 O O . GLU A 1 176 ? -29.792 22.338 5.550 1.00 46.37 448 GLU B O 1
ATOM 1323 N N . PRO A 1 177 ? -27.617 22.905 5.572 1.00 58.05 449 PRO B N 1
ATOM 1324 C CA . PRO A 1 177 ? -27.235 21.618 6.165 1.00 45.91 449 PRO B CA 1
ATOM 1325 C C . PRO A 1 177 ? -27.911 21.442 7.518 1.00 43.17 449 PRO B C 1
ATOM 1326 O O . PRO A 1 177 ? -28.057 22.392 8.289 1.00 42.54 449 PRO B O 1
ATOM 1330 N N . LEU A 1 178 ? -28.359 20.218 7.780 1.00 47.02 450 LEU B N 1
ATOM 1331 C CA . LEU A 1 178 ? -29.142 19.955 8.979 1.00 43.02 450 LEU B CA 1
ATOM 1332 C C . LEU A 1 178 ? -28.271 20.092 10.219 1.00 44.08 450 LEU B C 1
ATOM 1333 O O . LEU A 1 178 ? -27.184 19.512 10.295 1.00 59.15 450 LEU B O 1
ATOM 1338 N N . GLU A 1 179 ? -28.754 20.864 11.187 1.00 48.02 451 GLU B N 1
ATOM 1339 C CA . GLU A 1 179 ? -28.104 21.008 12.485 1.00 56.07 451 GLU B CA 1
ATOM 1340 C C . GLU A 1 179 ? -28.958 20.239 13.488 1.00 39.41 451 GLU B C 1
ATOM 1341 O O . GLU A 1 179 ? -29.796 20.799 14.194 1.00 54.07 451 GLU B O 1
ATOM 1347 N N . GLN A 1 180 ? -28.728 18.931 13.533 1.00 42.02 452 GLN B N 1
ATOM 1348 C CA . GLN A 1 180 ? -29.614 18.014 14.229 1.00 43.21 452 GLN B CA 1
ATOM 1349 C C . GLN A 1 180 ? -29.424 18.114 15.734 1.00 48.48 452 GLN B C 1
ATOM 1350 O O . GLN A 1 180 ? -28.295 18.109 16.232 1.00 44.17 452 GLN B O 1
ATOM 1356 N N . LEU A 1 181 ? -30.533 18.203 16.452 1.00 47.24 453 LEU B N 1
ATOM 1357 C CA . LEU A 1 181 ? -30.524 18.125 17.902 1.00 40.41 453 LEU B CA 1
ATOM 1358 C C . LEU A 1 181 ? -30.753 16.682 18.343 1.00 48.49 453 LEU B C 1
ATOM 1359 O O . LEU A 1 181 ? -31.340 15.871 17.623 1.00 54.22 453 LEU B O 1
ATOM 1364 N N . ASP A 1 182 ? -30.271 16.367 19.541 1.00 41.22 454 ASP B N 1
ATOM 1365 C CA . ASP A 1 182 ? -30.317 15.011 20.079 1.00 44.59 454 ASP B CA 1
ATOM 1366 C C . ASP A 1 182 ? -31.197 15.013 21.323 1.00 49.67 454 ASP B C 1
ATOM 1367 O O . ASP A 1 182 ? -30.827 15.592 22.350 1.00 44.73 454 ASP B O 1
ATOM 1372 N N . ASP A 1 183 ? -32.362 14.367 21.230 1.00 53.28 455 ASP B N 1
ATOM 1373 C CA . ASP A 1 183 ? -33.259 14.215 22.370 1.00 47.03 455 ASP B CA 1
ATOM 1374 C C . ASP A 1 183 ? -33.411 12.754 22.778 1.00 52.95 455 ASP B C 1
ATOM 1375 O O . ASP A 1 183 ? -34.358 12.406 23.490 1.00 61.33 455 ASP B O 1
ATOM 1380 N N A GLU A 1 184 ? -32.499 11.880 22.358 0.55 57.60 456 GLU B N 1
ATOM 1381 N N B GLU A 1 184 ? -32.496 11.899 22.320 0.45 57.54 456 GLU B N 1
ATOM 1382 C CA A GLU A 1 184 ? -32.540 10.485 22.780 0.55 55.71 456 GLU B CA 1
ATOM 1383 C CA B GLU A 1 184 ? -32.487 10.484 22.663 0.45 55.71 456 GLU B CA 1
ATOM 1384 C C A GLU A 1 184 ? -31.427 10.154 23.764 0.55 56.24 456 GLU B C 1
ATOM 1385 C C B GLU A 1 184 ? -31.446 10.222 23.743 0.45 56.15 456 GLU B C 1
ATOM 1386 O O A GLU A 1 184 ? -31.704 9.677 24.868 0.55 63.05 456 GLU B O 1
ATOM 1387 O O B GLU A 1 184 ? -31.792 9.871 24.876 0.45 62.02 456 GLU B O 1
ATOM 1398 N N . GLU A 1 185 ? -30.166 10.392 23.401 1.00 51.85 457 GLU B N 1
ATOM 1399 C CA . GLU A 1 185 ? -29.103 10.212 24.384 1.00 57.27 457 GLU B CA 1
ATOM 1400 C C . GLU A 1 185 ? -29.023 11.406 25.324 1.00 54.54 457 GLU B C 1
ATOM 1401 O O . GLU A 1 185 ? -28.827 11.239 26.533 1.00 55.21 457 GLU B O 1
ATOM 1407 N N . GLY A 1 186 ? -29.170 12.612 24.785 1.00 49.29 458 GLY B N 1
ATOM 1408 C CA . GLY A 1 186 ? -29.180 13.791 25.630 1.00 49.70 458 GLY B CA 1
ATOM 1409 C C . GLY A 1 186 ? -27.808 14.109 26.190 1.00 49.73 458 GLY B C 1
ATOM 1410 O O . GLY A 1 186 ? -26.783 13.969 25.515 1.00 44.33 458 GLY B O 1
ATOM 1411 N N . LEU A 1 187 ? -27.787 14.552 27.450 1.00 40.28 459 LEU B N 1
ATOM 1412 C CA . LEU A 1 187 ? -26.561 14.917 28.155 1.00 46.62 459 LEU B CA 1
ATOM 1413 C C . LEU A 1 187 ? -26.439 14.039 29.394 1.00 46.71 459 LEU B C 1
ATOM 1414 O O . LEU A 1 187 ? -26.851 14.436 30.497 1.00 46.97 459 LEU B O 1
ATOM 1419 N N . PRO A 1 188 ? -25.880 12.840 29.255 1.00 53.18 460 PRO B N 1
ATOM 1420 C CA . PRO A 1 188 ? -25.722 11.960 30.417 1.00 43.50 460 PRO B CA 1
ATOM 1421 C C . PRO A 1 188 ? -24.722 12.527 31.412 1.00 49.91 460 PRO B C 1
ATOM 1422 O O . PRO A 1 188 ? -23.759 13.202 31.046 1.00 50.10 460 PRO B O 1
ATOM 1426 N N . GLU A 1 189 ? -24.961 12.225 32.689 1.00 42.10 461 GLU B N 1
ATOM 1427 C CA . GLU A 1 189 ? -24.174 12.823 33.764 1.00 52.69 461 GLU B CA 1
ATOM 1428 C C . GLU A 1 189 ? -22.689 12.500 33.630 1.00 49.83 461 GLU B C 1
ATOM 1429 O O . GLU A 1 189 ? -21.836 13.365 33.859 1.00 55.82 461 GLU B O 1
ATOM 1435 N N . LYS A 1 190 ? -22.354 11.263 33.258 1.00 57.21 462 LYS B N 1
ATOM 1436 C CA . LYS A 1 190 ? -20.944 10.902 33.149 1.00 60.21 462 LYS B CA 1
ATOM 1437 C C . LYS A 1 190 ? -20.246 11.592 31.982 1.00 55.85 462 LYS B C 1
ATOM 1438 O O . LYS A 1 190 ? -19.014 11.548 31.909 1.00 68.97 462 LYS B O 1
ATOM 1442 N N . LEU A 1 191 ? -20.991 12.229 31.082 1.00 58.64 463 LEU B N 1
ATOM 1443 C CA . LEU A 1 191 ? -20.410 13.003 29.993 1.00 56.99 463 LEU B CA 1
ATOM 1444 C C . LEU A 1 191 ? -20.267 14.480 30.336 1.00 60.69 463 LEU B C 1
ATOM 1445 O O . LEU A 1 191 ? -19.777 15.251 29.503 1.00 58.59 463 LEU B O 1
ATOM 1450 N N . VAL A 1 192 ? -20.688 14.885 31.530 1.00 52.55 464 VAL B N 1
ATOM 1451 C CA . VAL A 1 192 ? -20.544 16.259 31.997 1.00 53.18 464 VAL B CA 1
ATOM 1452 C C . VAL A 1 192 ? -19.184 16.402 32.668 1.00 56.14 464 VAL B C 1
ATOM 1453 O O . VAL A 1 192 ? -18.837 15.620 33.562 1.00 61.21 464 VAL B O 1
ATOM 1457 N N . ILE A 1 193 ? -18.409 17.396 32.233 1.00 54.46 465 ILE B N 1
ATOM 1458 C CA . ILE A 1 193 ? -17.092 17.626 32.815 1.00 64.02 465 ILE B CA 1
ATOM 1459 C C . ILE A 1 193 ? -17.253 18.108 34.249 1.00 58.18 465 ILE B C 1
ATOM 1460 O O . ILE A 1 193 ? -17.950 19.096 34.517 1.00 59.84 465 ILE B O 1
ATOM 1465 N N . LYS A 1 194 ? -16.609 17.408 35.181 1.00 60.33 466 LYS B N 1
ATOM 1466 C CA . LYS A 1 194 ? -16.713 17.724 36.605 1.00 62.22 466 LYS B CA 1
ATOM 1467 C C . LYS A 1 194 ? -15.621 18.716 37.013 1.00 62.16 466 LYS B C 1
ATOM 1468 O O . LYS A 1 194 ? -14.780 18.444 37.869 1.00 69.70 466 LYS B O 1
ATOM 1474 N N . ASN A 1 195 ? -15.646 19.890 36.380 1.00 62.56 467 ASN B N 1
ATOM 1475 C CA . ASN A 1 195 ? -14.649 20.914 36.676 1.00 61.17 467 ASN B CA 1
ATOM 1476 C C . ASN A 1 195 ? -15.020 21.692 37.934 1.00 62.42 467 ASN B C 1
ATOM 1477 O O . ASN A 1 195 ? -15.889 21.265 38.703 1.00 57.45 467 ASN B O 1
ATOM 1482 N N . GLN A 1 196 ? -14.360 22.831 38.156 1.00 64.12 468 GLN B N 1
ATOM 1483 C CA . GLN A 1 196 ? -14.642 23.628 39.346 1.00 52.12 468 GLN B CA 1
ATOM 1484 C C . GLN A 1 196 ? -16.037 24.234 39.287 1.00 50.25 468 GLN B C 1
ATOM 1485 O O . GLN A 1 196 ? -16.765 24.230 40.288 1.00 56.16 468 GLN B O 1
ATOM 1491 N N . GLN A 1 197 ? -16.426 24.761 38.123 1.00 59.33 469 GLN B N 1
ATOM 1492 C CA . GLN A 1 197 ? -17.754 25.347 37.984 1.00 56.85 469 GLN B CA 1
ATOM 1493 C C . GLN A 1 197 ? -18.841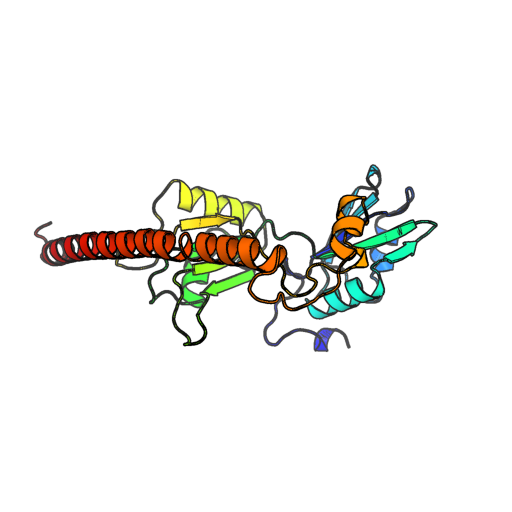 24.306 38.216 1.00 53.37 469 GLN B C 1
ATOM 1494 O O . GLN A 1 197 ? -19.890 24.614 38.795 1.00 55.43 469 GLN B O 1
ATOM 1500 N N . PHE A 1 198 ? -18.604 23.066 37.776 1.00 54.30 470 PHE B N 1
ATOM 1501 C CA . PHE A 1 198 ? -19.573 21.997 38.000 1.00 53.51 470 PHE B CA 1
ATOM 1502 C C . PHE A 1 198 ? -19.868 21.827 39.483 1.00 50.51 470 PHE B C 1
ATOM 1503 O O . PHE A 1 198 ? -21.031 21.821 39.902 1.00 48.89 470 PHE B O 1
ATOM 1511 N N . HIS A 1 199 ? -18.820 21.660 40.293 1.00 45.15 471 HIS B N 1
ATOM 1512 C CA . HIS A 1 199 ? -19.021 21.434 41.719 1.00 55.66 471 HIS B CA 1
ATOM 1513 C C . HIS A 1 199 ? -19.656 22.642 42.394 1.00 40.80 471 HIS B C 1
ATOM 1514 O O . HIS A 1 199 ? -20.447 22.481 43.331 1.00 49.18 471 HIS B O 1
ATOM 1521 N N . LYS A 1 200 ? -19.338 23.849 41.927 1.00 45.24 472 LYS B N 1
ATOM 1522 C CA . LYS A 1 200 ? -20.000 25.039 42.447 1.00 51.30 472 LYS B CA 1
ATOM 1523 C C . LYS A 1 200 ? -21.502 24.973 42.196 1.00 47.92 472 LYS B C 1
ATOM 1524 O O . LYS A 1 200 ? -22.309 25.198 43.106 1.00 44.39 472 LYS B O 1
ATOM 1528 N N . GLU A 1 201 ? -21.896 24.640 40.964 1.00 48.88 473 GLU B N 1
ATOM 1529 C CA . GLU A 1 201 ? -23.311 24.673 40.613 1.00 37.09 473 GLU B CA 1
ATOM 1530 C C . GLU A 1 201 ? -24.105 23.576 41.310 1.00 43.87 473 GLU B C 1
ATOM 1531 O O . GLU A 1 201 ? -25.316 23.726 41.502 1.00 38.33 473 GLU B O 1
ATOM 1537 N N . ARG A 1 202 ? -23.460 22.476 41.689 1.00 37.69 474 ARG B N 1
ATOM 1538 C CA . ARG A 1 202 ? -24.163 21.371 42.329 1.00 42.00 474 ARG B CA 1
ATOM 1539 C C . ARG A 1 202 ? -24.189 21.478 43.850 1.00 53.00 474 ARG B C 1
ATOM 1540 O O . ARG A 1 202 ? -24.770 20.603 44.504 1.00 48.55 474 ARG B O 1
ATOM 1548 N N . GLU A 1 203 ? -23.585 22.526 44.422 1.00 47.72 475 GLU B N 1
ATOM 1549 C CA . GLU A 1 203 ? -23.603 22.705 45.873 1.00 50.19 475 GLU B CA 1
ATOM 1550 C C . GLU A 1 203 ? -25.027 22.743 46.413 1.00 50.78 475 GLU B C 1
ATOM 1551 O O . GLU A 1 203 ? -25.335 22.091 47.417 1.00 46.89 475 GLU B O 1
ATOM 1557 N N . GLN A 1 204 ? -25.906 23.510 45.765 1.00 40.43 476 GLN B N 1
ATOM 1558 C CA . GLN A 1 204 ? -27.302 23.572 46.172 1.00 45.81 476 GLN B CA 1
ATOM 1559 C C . GLN A 1 204 ? -28.149 22.641 45.314 1.00 42.99 476 GLN B C 1
ATOM 1560 O O . GLN A 1 204 ? -27.966 22.581 44.093 1.00 40.36 476 GLN B O 1
ATOM 1566 N N . PRO A 1 205 ? -29.068 21.904 45.926 1.00 48.35 477 PRO B N 1
ATOM 1567 C CA . PRO A 1 205 ? -29.852 20.924 45.183 1.00 42.28 477 PRO B CA 1
ATOM 1568 C C . PRO A 1 205 ? -31.051 21.584 44.528 1.00 40.70 477 PRO B C 1
ATOM 1569 O O . PRO A 1 205 ? -31.323 22.769 44.775 1.00 34.39 477 PRO B O 1
ATOM 1573 N N . PRO A 1 206 ? -31.786 20.861 43.680 1.00 34.24 478 PRO B N 1
ATOM 1574 C CA . PRO A 1 206 ? -33.036 21.410 43.143 1.00 34.50 478 PRO B CA 1
ATOM 1575 C C . PRO A 1 206 ? -33.968 21.843 44.267 1.00 34.55 478 PRO B C 1
ATOM 1576 O O . PRO A 1 206 ? -34.136 21.139 45.265 1.00 42.40 478 PRO B O 1
ATOM 1580 N N . ARG A 1 207 ? -34.574 23.016 44.099 1.00 33.22 479 ARG B N 1
ATOM 1581 C CA . ARG A 1 207 ? -35.316 23.632 45.192 1.00 42.22 479 ARG B CA 1
ATOM 1582 C C . ARG A 1 207 ? -36.168 24.770 44.651 1.00 39.54 479 ARG B C 1
ATOM 1583 O O . ARG A 1 207 ? -35.892 25.325 43.583 1.00 34.36 479 ARG B O 1
ATOM 1591 N N . PHE A 1 208 ? -37.198 25.125 45.416 1.00 36.63 480 PHE B N 1
ATOM 1592 C CA . PHE A 1 208 ? -37.996 26.307 45.125 1.00 34.38 480 PHE B CA 1
ATOM 1593 C C . PHE A 1 208 ? -37.482 27.484 45.943 1.00 42.29 480 PHE B C 1
ATOM 1594 O O . PHE A 1 208 ? -37.222 27.347 47.143 1.00 48.01 480 PHE B O 1
ATOM 1602 N N . ALA A 1 209 ? -37.339 28.637 45.295 1.00 35.55 481 ALA B N 1
ATOM 1603 C CA . ALA A 1 209 ? -36.928 29.842 45.999 1.00 33.19 481 ALA B CA 1
ATOM 1604 C C . ALA A 1 209 ? -38.137 30.521 46.631 1.00 40.30 481 ALA B C 1
ATOM 1605 O O . ALA A 1 209 ? -39.228 30.549 46.054 1.00 45.61 481 ALA B O 1
ATOM 1607 N N . GLN A 1 210 ? -37.935 31.076 47.818 1.00 37.66 482 GLN B N 1
ATOM 1608 C CA . GLN A 1 210 ? -39.027 31.743 48.509 1.00 43.55 482 GLN B CA 1
ATOM 1609 C C . GLN A 1 210 ? -39.042 33.230 48.162 1.00 32.77 482 GLN B C 1
ATOM 1610 O O . GLN A 1 210 ? -37.980 33.852 48.062 1.00 34.69 482 GLN B O 1
ATOM 1616 N N . PRO A 1 211 ? -40.214 33.828 47.972 1.00 33.70 483 PRO B N 1
ATOM 1617 C CA . PRO A 1 211 ? -40.274 35.272 47.709 1.00 33.64 483 PRO B CA 1
ATOM 1618 C C . PRO A 1 211 ? -39.556 36.084 48.778 1.00 50.90 483 PRO B C 1
ATOM 1619 O O . PRO A 1 211 ? -39.626 35.783 49.971 1.00 35.67 483 PRO B O 1
ATOM 1623 N N . GLY A 1 212 ? -38.852 37.124 48.328 1.00 36.66 484 GLY B N 1
ATOM 1624 C CA . GLY A 1 212 ? -38.067 37.971 49.192 1.00 37.12 484 GLY B CA 1
ATOM 1625 C C . GLY A 1 212 ? -36.652 37.498 49.433 1.00 39.22 484 GLY B C 1
ATOM 1626 O O . GLY A 1 212 ? -35.839 38.271 49.957 1.00 49.37 484 GLY B O 1
ATOM 1627 N N . SER A 1 213 ? -36.331 36.259 49.078 1.00 37.82 485 SER B N 1
ATOM 1628 C CA . SER A 1 213 ? -34.976 35.765 49.250 1.00 38.69 485 SER B CA 1
ATOM 1629 C C . SER A 1 213 ? -34.047 36.334 48.178 1.00 39.01 485 SER B C 1
ATOM 1630 O O . SER A 1 213 ? -34.481 36.829 47.136 1.00 41.92 485 SER B O 1
ATOM 1633 N N . PHE A 1 214 ? -32.748 36.272 48.480 1.00 44.10 486 PHE B N 1
ATOM 1634 C CA . PHE A 1 214 ? -31.667 36.518 47.533 1.00 56.58 486 PHE B CA 1
ATOM 1635 C C . PHE A 1 214 ? -31.979 35.937 46.155 1.00 40.43 486 PHE B C 1
ATOM 1636 O O . PHE A 1 214 ? -32.086 36.661 45.155 1.00 50.13 486 PHE B O 1
ATOM 1644 N N . GLU A 1 215 ? -32.164 34.616 46.103 1.00 37.57 487 GLU B N 1
ATOM 1645 C CA . GLU A 1 215 ? -32.322 33.920 44.826 1.00 35.09 487 GLU B CA 1
ATOM 1646 C C . GLU A 1 215 ? -33.572 34.371 44.079 1.00 48.38 487 GLU B C 1
ATOM 1647 O O . GLU A 1 215 ? -33.557 34.501 42.849 1.00 38.27 487 GLU B O 1
ATOM 1653 N N . TYR A 1 216 ? -34.670 34.587 44.803 1.00 37.87 488 TYR B N 1
ATOM 1654 C CA . TYR A 1 216 ? -35.961 34.834 44.166 1.00 34.43 488 TYR B CA 1
ATOM 1655 C C . TYR A 1 216 ? -35.937 36.111 43.336 1.00 40.53 488 TYR B C 1
ATOM 1656 O O . TYR A 1 216 ? -36.419 36.133 42.196 1.00 34.28 488 TYR B O 1
ATOM 1665 N N . GLU A 1 217 ? -35.366 37.183 43.884 1.00 37.34 489 GLU B N 1
ATOM 1666 C CA . GLU A 1 217 ? -35.357 38.461 43.180 1.00 37.86 489 GLU B CA 1
ATOM 1667 C C . GLU A 1 217 ? -34.610 38.361 41.855 1.00 37.65 489 GLU B C 1
ATOM 1668 O O . GLU A 1 217 ? -35.095 38.830 40.818 1.00 37.60 489 GLU B O 1
ATOM 1674 N N . TYR A 1 218 ? -33.419 37.755 41.872 1.00 37.46 490 TYR B N 1
ATOM 1675 C CA . TYR A 1 218 ? -32.653 37.605 40.639 1.00 34.41 490 TYR B CA 1
ATOM 1676 C C . TYR A 1 218 ? -33.364 36.685 39.655 1.00 31.94 490 TYR B C 1
ATOM 1677 O O . TYR A 1 218 ? -33.360 36.939 38.443 1.00 32.43 490 TYR B O 1
ATOM 1686 N N . ALA A 1 219 ? -33.969 35.606 40.159 1.00 30.38 491 ALA B N 1
ATOM 1687 C CA . ALA A 1 219 ? -34.634 34.654 39.275 1.00 29.20 491 ALA B CA 1
ATOM 1688 C C . ALA A 1 219 ? -35.847 35.276 38.598 1.00 34.57 491 ALA B C 1
ATOM 1689 O O . ALA A 1 219 ? -36.137 34.974 37.431 1.00 28.52 491 ALA B O 1
ATOM 1691 N N . MET A 1 220 ? -36.579 36.133 39.316 1.00 30.71 492 MET B N 1
ATOM 1692 C CA . MET A 1 220 ? -37.708 36.823 38.699 1.00 29.39 492 MET B CA 1
ATOM 1693 C C . MET A 1 220 ? -37.239 37.805 37.636 1.00 35.61 492 MET B C 1
ATOM 1694 O O . MET A 1 220 ? -37.903 37.981 36.608 1.00 31.00 492 MET B O 1
ATOM 1699 N N . ARG A 1 221 ? -36.098 38.455 37.861 1.00 32.35 493 ARG B N 1
ATOM 1700 C CA . ARG A 1 221 ? -35.518 39.279 36.809 1.00 33.21 493 ARG B CA 1
ATOM 1701 C C . ARG A 1 221 ? -35.139 38.429 35.601 1.00 29.24 493 ARG B C 1
ATOM 1702 O O . ARG A 1 221 ? -35.324 38.852 34.453 1.00 30.70 493 ARG B O 1
ATOM 1710 N N . TRP A 1 222 ? -34.635 37.214 35.842 1.00 27.66 494 TRP B N 1
ATOM 1711 C CA . TRP A 1 222 ? -34.285 36.321 34.740 1.00 27.97 494 TRP B CA 1
ATOM 1712 C C . TRP A 1 222 ? -35.526 35.893 33.967 1.00 30.27 494 TRP B C 1
ATOM 1713 O O . TRP A 1 222 ? -35.521 35.898 32.731 1.00 27.58 494 TRP B O 1
ATOM 1724 N N . LYS A 1 223 ? -36.600 35.529 34.673 1.00 28.56 495 LYS B N 1
ATOM 1725 C CA . LYS A 1 223 ? -37.858 35.235 33.987 1.00 28.17 495 LYS B CA 1
ATOM 1726 C C . LYS A 1 223 ? -38.303 36.414 33.134 1.00 30.12 495 LYS B C 1
ATOM 1727 O O . LYS A 1 223 ? -38.778 36.228 32.005 1.00 31.50 495 LYS B O 1
ATOM 1733 N N . ALA A 1 224 ? -38.160 37.634 33.658 1.00 29.30 496 ALA B N 1
ATOM 1734 C CA . ALA A 1 224 ? -38.630 38.812 32.939 1.00 29.74 496 ALA B CA 1
ATOM 1735 C C . ALA A 1 224 ? -37.842 39.030 31.652 1.00 26.88 496 ALA B C 1
ATOM 1736 O O . ALA A 1 224 ? -38.414 39.436 30.634 1.00 32.32 496 ALA B O 1
ATOM 1738 N N . LEU A 1 225 ? -36.526 38.786 31.683 1.00 24.79 497 LEU B N 1
ATOM 1739 C CA . LEU A 1 225 ? -35.723 38.902 30.468 1.00 27.28 497 LEU B CA 1
ATOM 1740 C C . LEU A 1 225 ? -36.193 37.917 29.416 1.00 29.69 497 LEU B C 1
ATOM 1741 O O . LEU A 1 225 ? -36.249 38.247 28.223 1.00 30.48 497 LEU B O 1
ATOM 1746 N N . ILE A 1 226 ? -36.513 36.695 29.839 1.00 29.19 498 ILE B N 1
ATOM 1747 C CA . ILE A 1 226 ? -36.931 35.664 28.898 1.00 29.91 498 ILE B CA 1
ATOM 1748 C C . ILE A 1 226 ? -38.292 36.004 28.312 1.00 33.54 498 ILE B C 1
ATOM 1749 O O . ILE A 1 226 ? -38.540 35.780 27.120 1.00 31.79 498 ILE B O 1
ATOM 1754 N N . GLU A 1 227 ? -39.183 36.578 29.126 1.00 30.21 499 GLU B N 1
ATOM 1755 C CA . GLU A 1 227 ? -40.477 37.032 28.616 1.00 28.92 499 GLU B CA 1
ATOM 1756 C C . GLU A 1 227 ? -40.312 38.174 27.622 1.00 33.49 499 GLU B C 1
ATOM 1757 O O . GLU A 1 227 ? -41.020 38.230 26.606 1.00 32.63 499 GLU B O 1
ATOM 1763 N N A MET A 1 228 ? -39.398 39.107 27.909 0.44 27.52 500 MET B N 1
ATOM 1764 N N B MET A 1 228 ? -39.380 39.092 27.892 0.56 27.73 500 MET B N 1
ATOM 1765 C CA A MET A 1 228 ? -39.094 40.173 26.960 0.44 28.11 500 MET B CA 1
ATOM 1766 C CA B MET A 1 228 ? -39.120 40.178 26.952 0.56 28.19 500 MET B CA 1
ATOM 1767 C C A MET A 1 228 ? -38.650 39.597 25.625 0.44 31.91 500 MET B C 1
ATOM 1768 C C B MET A 1 228 ? -38.605 39.639 25.623 0.56 31.89 500 MET B C 1
ATOM 1769 O O A MET A 1 228 ? -39.106 40.033 24.561 0.44 32.26 500 MET B O 1
ATOM 1770 O O B MET A 1 228 ? -38.984 40.136 24.556 0.56 32.54 500 MET B O 1
ATOM 1779 N N . GLU A 1 229 ? -37.745 38.618 25.666 1.00 28.40 501 GLU B N 1
ATOM 1780 C CA . GLU A 1 229 ? -37.269 38.005 24.431 1.00 26.88 501 GLU B CA 1
ATOM 1781 C C . GLU A 1 229 ? -38.413 37.336 23.684 1.00 34.15 501 GLU B C 1
ATOM 1782 O O . GLU A 1 229 ? -38.503 37.440 22.455 1.00 29.21 501 GLU B O 1
ATOM 1788 N N . LYS A 1 230 ? -39.303 36.649 24.411 1.00 28.83 502 LYS B N 1
ATOM 1789 C CA . LYS A 1 230 ? -40.435 36.004 23.755 1.00 29.70 502 LYS B CA 1
ATOM 1790 C C . LYS A 1 230 ? -41.297 37.029 23.037 1.00 37.17 502 LYS B C 1
ATOM 1791 O O . LYS A 1 230 ? -41.699 36.820 21.886 1.00 30.89 502 LYS B O 1
ATOM 1797 N N . GLN A 1 231 ? -41.563 38.158 23.693 1.00 28.05 503 GLN B N 1
ATOM 1798 C CA . GLN A 1 231 ? -42.403 39.190 23.099 1.00 32.83 503 GLN B CA 1
ATOM 1799 C C . GLN A 1 231 ? -41.734 39.802 21.878 1.00 33.23 503 GLN B C 1
ATOM 1800 O O . GLN A 1 231 ? -42.378 39.994 20.841 1.00 31.40 503 GLN B O 1
ATOM 1806 N N . GLN A 1 232 ? -40.439 40.115 21.988 1.00 29.33 504 GLN B N 1
ATOM 1807 C CA . GLN A 1 232 ? -39.718 40.691 20.854 1.00 26.41 504 GLN B CA 1
ATOM 1808 C C . GLN A 1 232 ? -39.620 39.702 19.703 1.00 30.68 504 GLN B C 1
ATOM 1809 O O . GLN A 1 232 ? -39.706 40.091 18.530 1.00 30.77 504 GLN B O 1
ATOM 1815 N N . ARG A 1 233 ? -39.411 38.420 20.017 1.00 26.92 505 ARG B N 1
ATOM 1816 C CA . ARG A 1 233 ? -39.343 37.393 18.981 1.00 28.93 505 ARG B CA 1
ATOM 1817 C C . ARG A 1 233 ? -40.662 37.286 18.226 1.00 33.90 505 ARG B C 1
ATOM 1818 O O . ARG A 1 233 ? -40.674 37.177 16.996 1.00 29.98 505 ARG B O 1
ATOM 1826 N N . GLU A 1 234 ? -41.786 37.318 18.945 1.00 28.19 506 GLU B N 1
ATOM 1827 C CA . GLU A 1 234 ? -43.080 37.213 18.271 1.00 27.70 506 GLU B CA 1
ATOM 1828 C C . GLU A 1 234 ? -43.346 38.432 17.396 1.00 34.26 506 GLU B C 1
ATOM 1829 O O . GLU A 1 234 ? -43.978 38.315 16.337 1.00 31.35 506 GLU B O 1
ATOM 1835 N N . GLN A 1 235 ? -42.875 39.606 17.821 1.00 30.66 507 GLN B N 1
ATOM 1836 C CA . GLN A 1 235 ? -42.986 40.802 16.992 1.00 31.66 507 GLN B CA 1
ATOM 1837 C C . GLN A 1 235 ? -42.272 40.605 15.662 1.00 26.96 507 GLN B C 1
ATOM 1838 O O . GLN A 1 235 ? -42.804 40.945 14.599 1.00 31.44 507 GLN B O 1
ATOM 1844 N N . VAL A 1 236 ? -41.062 40.047 15.704 1.00 25.37 508 VAL B N 1
ATOM 1845 C CA . VAL A 1 236 ? -40.318 39.773 14.475 1.00 25.90 508 VAL B CA 1
ATOM 1846 C C . VAL A 1 236 ? -41.090 38.803 13.589 1.00 25.39 508 VAL B C 1
ATOM 1847 O O . VAL A 1 236 ? -41.175 38.985 12.366 1.00 28.64 508 VAL B O 1
ATOM 1851 N N . GLU A 1 237 ? -41.648 37.750 14.187 1.00 27.82 509 GLU B N 1
ATOM 1852 C CA . GLU A 1 237 ? -42.359 36.743 13.405 1.00 27.32 509 GLU B CA 1
ATOM 1853 C C . GLU A 1 237 ? -43.635 37.308 12.795 1.00 27.33 509 GLU B C 1
ATOM 1854 O O . GLU A 1 237 ? -43.964 37.006 11.639 1.00 32.66 509 GLU B O 1
ATOM 1860 N N . LYS A 1 238 ? -44.367 38.128 13.556 1.00 27.39 510 LYS B N 1
ATOM 1861 C CA . LYS A 1 238 ? -45.594 38.719 13.027 1.00 27.72 510 LYS B CA 1
ATOM 1862 C C . LYS A 1 238 ? -45.296 39.700 11.900 1.00 29.35 510 LYS B C 1
ATOM 1863 O O . LYS A 1 238 ? -46.042 39.761 10.912 1.00 31.47 510 LYS B O 1
ATOM 1869 N N . ASN A 1 239 ? -44.222 40.484 12.032 1.00 27.43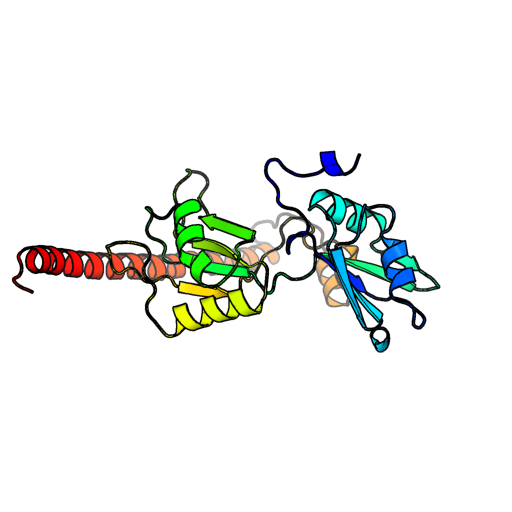 511 ASN B N 1
ATOM 1870 C CA . ASN A 1 239 ? -43.820 41.365 10.937 1.00 31.24 511 ASN B CA 1
ATOM 1871 C C . ASN A 1 239 ? -43.465 40.569 9.690 1.00 37.10 511 ASN B C 1
ATOM 1872 O O . ASN A 1 239 ? -43.769 40.993 8.568 1.00 29.98 511 ASN B O 1
ATOM 1877 N N . MET A 1 240 ? -42.811 39.416 9.863 1.00 29.57 512 MET B N 1
ATOM 1878 C CA . MET A 1 240 ? -42.529 38.554 8.718 1.00 28.76 512 MET B CA 1
ATOM 1879 C C . MET A 1 240 ? -43.822 38.065 8.083 1.00 31.02 512 MET B C 1
ATOM 1880 O O . MET A 1 240 ? -43.961 38.087 6.855 1.00 31.78 512 MET B O 1
ATOM 1885 N N . LYS A 1 241 ? -44.782 37.632 8.907 1.00 29.88 513 LYS B N 1
ATOM 1886 C CA . LYS A 1 241 ? -46.049 37.143 8.372 1.00 33.26 513 LYS B CA 1
ATOM 1887 C C . LYS A 1 241 ? -46.745 38.224 7.560 1.00 32.55 513 LYS B C 1
ATOM 1888 O O . LYS A 1 241 ? -47.235 37.967 6.455 1.00 29.14 513 LYS B O 1
ATOM 1894 N N . ASP A 1 242 ? -46.790 39.447 8.094 1.00 30.20 514 ASP B N 1
ATOM 1895 C CA . ASP A 1 242 ? -47.469 40.532 7.388 1.00 29.99 514 ASP B CA 1
ATOM 1896 C C . ASP A 1 242 ? -46.764 40.862 6.081 1.00 31.46 514 ASP B C 1
ATOM 1897 O O . ASP A 1 242 ? -47.422 41.158 5.078 1.00 30.56 514 ASP B O 1
ATOM 1902 N N . ALA A 1 243 ? -45.428 40.827 6.073 1.00 28.45 515 ALA B N 1
ATOM 1903 C CA . ALA A 1 243 ? -44.701 41.088 4.837 1.00 26.73 515 ALA B CA 1
ATOM 1904 C C . ALA A 1 243 ? -44.936 39.982 3.821 1.00 25.80 515 ALA B C 1
ATOM 1905 O O . ALA A 1 243 ? -45.030 40.248 2.616 1.00 28.32 515 ALA B O 1
ATOM 1907 N N . LYS A 1 244 ? -44.999 38.731 4.286 1.00 26.34 516 LYS B N 1
ATOM 1908 C CA . LYS A 1 244 ? -45.317 37.626 3.389 1.00 28.15 516 LYS B CA 1
ATOM 1909 C C . LYS A 1 244 ? -46.710 37.793 2.796 1.00 28.86 516 LYS B C 1
ATOM 1910 O O . LYS A 1 244 ? -46.911 37.592 1.589 1.00 31.06 516 LYS B O 1
ATOM 1916 N N . ASP A 1 245 ? -47.681 38.174 3.633 1.00 27.54 517 ASP B N 1
ATOM 1917 C CA . ASP A 1 245 ? -49.053 38.344 3.159 1.00 27.83 517 ASP B CA 1
ATOM 1918 C C . ASP A 1 245 ? -49.147 39.445 2.109 1.00 30.97 517 ASP B C 1
ATOM 1919 O O . ASP A 1 245 ? -49.885 39.307 1.124 1.00 33.08 517 ASP B O 1
ATOM 1924 N N . LYS A 1 246 ? -48.412 40.545 2.302 1.00 30.79 518 LYS B N 1
ATOM 1925 C CA . LYS A 1 246 ? -48.428 41.625 1.318 1.00 29.93 518 LYS B CA 1
ATOM 1926 C C . LYS A 1 246 ? -47.809 41.176 -0.000 1.00 34.23 518 LYS B C 1
ATOM 1927 O O . LYS A 1 246 ? -48.334 41.478 -1.082 1.00 32.65 518 LYS B O 1
ATOM 1933 N N . LEU A 1 247 ? -46.694 40.451 0.069 1.00 29.69 519 LEU B N 1
ATOM 1934 C CA . LEU A 1 247 ? -46.084 39.925 -1.144 1.00 31.46 519 LEU B CA 1
ATOM 1935 C C . LEU A 1 247 ? -47.015 38.941 -1.843 1.00 32.61 519 LEU B C 1
ATOM 1936 O O . LEU A 1 247 ? -47.174 38.987 -3.070 1.00 33.46 519 LEU B O 1
ATOM 1941 N N . GLU A 1 248 ? -47.659 38.056 -1.076 1.00 32.47 520 GLU B N 1
ATOM 1942 C CA . GLU A 1 248 ? -48.568 37.084 -1.677 1.00 33.72 520 GLU B CA 1
ATOM 1943 C C . GLU A 1 248 ? -49.747 37.772 -2.350 1.00 33.94 520 GLU B C 1
ATOM 1944 O O . GLU A 1 248 ? -50.163 37.375 -3.444 1.00 35.08 520 GLU B O 1
ATOM 1950 N N . SER A 1 249 ? -50.282 38.820 -1.722 1.00 33.20 521 SER B N 1
ATOM 1951 C CA . SER A 1 249 ? -51.382 39.564 -2.328 1.00 34.27 521 SER B CA 1
ATOM 1952 C C . SER A 1 249 ? -50.960 40.187 -3.654 1.00 35.16 521 SER B C 1
ATOM 1953 O O . SER A 1 249 ? -51.704 40.135 -4.641 1.00 35.92 521 SER B O 1
ATOM 1956 N N . GLU A 1 250 ? -49.765 40.776 -3.694 1.00 34.78 522 GLU B N 1
ATOM 1957 C CA . GLU A 1 250 ? -49.281 41.398 -4.921 1.00 34.91 522 GLU B CA 1
ATOM 1958 C C . GLU A 1 250 ? -49.049 40.361 -6.015 1.00 37.61 522 GLU B C 1
ATOM 1959 O O . GLU A 1 250 ? -49.388 40.592 -7.188 1.00 35.44 522 GLU B O 1
ATOM 1965 N N . MET A 1 251 ? -48.476 39.208 -5.654 1.00 34.79 523 MET B N 1
ATOM 1966 C CA . MET A 1 251 ? -48.245 38.155 -6.637 1.00 35.31 523 MET B CA 1
ATOM 1967 C C . MET A 1 251 ? -49.556 37.639 -7.211 1.00 36.20 523 MET B C 1
ATOM 1968 O O . MET A 1 251 ? -49.653 37.378 -8.418 1.00 40.36 523 MET B O 1
ATOM 1973 N N . GLU A 1 252 ? -50.570 37.473 -6.358 1.00 35.79 524 GLU B N 1
ATOM 1974 C CA . GLU A 1 252 ? -51.856 36.961 -6.823 1.00 35.99 524 GLU B CA 1
ATOM 1975 C C 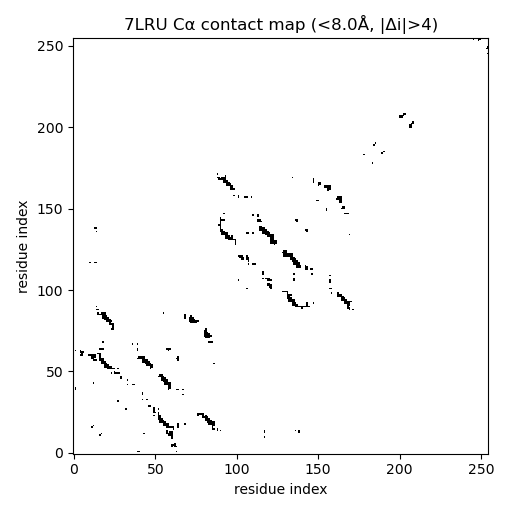. GLU A 1 252 ? -52.483 37.903 -7.843 1.00 36.61 524 GLU B C 1
ATOM 1976 O O . GLU A 1 252 ? -52.990 37.462 -8.883 1.00 37.00 524 GLU B O 1
ATOM 1982 N N . ASP A 1 253 ? -52.466 39.210 -7.555 1.00 36.81 525 ASP B N 1
ATOM 1983 C CA . ASP A 1 253 ? -52.937 40.204 -8.518 1.00 37.60 525 ASP B CA 1
ATOM 1984 C C . ASP A 1 253 ? -52.248 40.035 -9.865 1.00 39.49 525 ASP B C 1
ATOM 1985 O O . ASP A 1 253 ? -52.904 39.984 -10.912 1.00 37.45 525 ASP B O 1
ATOM 1990 N N . ALA A 1 254 ? -50.917 39.950 -9.855 1.00 36.54 526 ALA B N 1
ATOM 1991 C CA . ALA A 1 254 ? -50.174 39.824 -11.103 1.00 35.93 526 ALA B CA 1
ATOM 1992 C C . ALA A 1 254 ? -50.433 38.480 -11.773 1.00 38.91 526 ALA B C 1
ATOM 1993 O O . ALA A 1 254 ? -50.521 38.401 -13.004 1.00 37.12 526 ALA B O 1
ATOM 1995 N N . TYR A 1 255 ? -50.580 37.416 -10.981 1.00 36.27 527 TYR B N 1
ATOM 1996 C CA . TYR A 1 255 ? -50.785 36.092 -11.557 1.00 36.40 527 TYR B CA 1
ATOM 1997 C C . TYR A 1 255 ? -52.102 36.018 -12.324 1.00 36.43 527 TYR B C 1
ATOM 1998 O O . TYR A 1 255 ? -52.190 35.347 -13.358 1.00 40.88 527 TYR B O 1
ATOM 2007 N N . HIS A 1 256 ? -53.135 36.711 -11.838 1.00 36.92 528 HIS B N 1
ATOM 2008 C CA . HIS A 1 256 ? -54.423 36.681 -12.527 1.00 37.40 528 HIS B CA 1
ATOM 2009 C C . HIS A 1 256 ? -54.361 37.414 -13.859 1.00 41.93 528 HIS B C 1
ATOM 2010 O O . HIS A 1 256 ? -55.053 37.029 -14.807 1.00 38.16 528 HIS B O 1
ATOM 2017 N N . GLU A 1 257 ? -53.549 38.466 -13.955 1.00 37.40 529 GLU B N 1
ATOM 2018 C CA . GLU A 1 257 ? -53.385 39.141 -15.237 1.00 37.32 529 GLU B CA 1
ATOM 2019 C C . GLU A 1 257 ? -52.429 38.370 -16.139 1.00 37.14 529 GLU B C 1
ATOM 2020 O O . GLU A 1 257 ? -52.618 38.321 -17.359 1.00 41.05 529 GLU B O 1
ATOM 2026 N N . HIS A 1 258 ? -51.400 37.763 -15.540 1.00 38.42 530 HIS B N 1
ATOM 2027 C CA . HIS A 1 258 ? -50.499 36.870 -16.259 1.00 45.79 530 HIS B CA 1
ATOM 2028 C C . HIS A 1 258 ? -51.266 35.742 -16.937 1.00 43.70 530 HIS B C 1
ATOM 2029 O O . HIS A 1 258 ? -51.015 35.419 -18.105 1.00 48.56 530 HIS B O 1
ATOM 2036 N N . GLN A 1 259 ? -52.222 35.141 -16.223 1.00 40.61 531 GLN B N 1
ATOM 2037 C CA . GLN A 1 259 ? -53.022 34.070 -16.806 1.00 44.46 531 GLN B CA 1
ATOM 2038 C C . GLN A 1 259 ? -53.990 34.581 -17.863 1.00 51.61 531 GLN B C 1
ATOM 2039 O O . GLN A 1 259 ? -54.478 33.784 -18.672 1.00 55.20 531 GLN B O 1
ATOM 2045 N N . ALA A 1 260 ? -54.282 35.880 -17.872 1.00 44.60 532 ALA B N 1
ATOM 2046 C CA . ALA A 1 260 ? -55.053 36.499 -18.941 1.00 52.05 532 ALA B CA 1
ATOM 2047 C C . ALA A 1 260 ? -54.173 36.977 -20.090 1.00 54.65 532 ALA B C 1
ATOM 2048 O O . ALA A 1 260 ? -54.652 37.720 -20.954 1.00 51.60 532 ALA B O 1
ATOM 2050 N N . ASN A 1 261 ? -52.902 36.564 -20.116 1.00 50.48 533 ASN B N 1
ATOM 2051 C CA . ASN A 1 261 ? -51.954 36.948 -21.164 1.00 46.06 533 ASN B CA 1
ATOM 2052 C C . ASN A 1 261 ? -51.819 38.463 -21.280 1.00 47.62 533 ASN B C 1
ATOM 2053 O O . ASN A 1 261 ? -51.594 38.998 -22.369 1.00 60.62 533 ASN B O 1
ATOM 2058 N N . LEU A 1 262 ? -51.967 39.165 -20.160 1.00 40.32 534 LEU B N 1
ATOM 2059 C CA . LEU A 1 262 ? -51.731 40.598 -20.099 1.00 44.49 534 LEU B CA 1
ATOM 2060 C C . LEU A 1 262 ? -50.418 40.933 -19.410 1.00 47.15 534 LEU B C 1
ATOM 2061 O O . LEU A 1 262 ? -50.075 42.114 -19.296 1.00 52.50 534 LEU B O 1
ATOM 2066 N N . LEU A 1 263 ? -49.683 39.925 -18.949 1.00 50.21 535 LEU B N 1
ATOM 2067 C CA . LEU A 1 263 ? -48.397 40.121 -18.290 1.00 49.77 535 LEU B CA 1
ATOM 2068 C C . LEU A 1 263 ? -47.399 39.061 -18.733 1.00 56.26 535 LEU B C 1
ATOM 2069 O O . LEU A 1 263 ? -47.642 37.866 -18.571 1.00 64.72 535 LEU B O 1
#

Sequence (255 aa):
NLSLLRRPGEKTYTQRCRLFVGNLPADITEDEFKRLFAKYGEPGEVFINKGKGFGFIKLESRALAEIAKAELDDTPMRGRQLRVRFATHAAALSVRNLSPYVSNELLEEAFSQFGPIERAVVIVDDRGRSTGKGIVEFASKPAARKAFERCSEGVFLLTTTPRPVVIVEPLEQLDDEEEGLPEKLVIKNQQFHKEREQPPRFAQPGSFEYEYAMRWKALIEMMEKQQREQVEKNMKDAKDKLESEMEDAYHEHQANLL

Solvent-accessible surface area: 17945 Å² total; per-residue (Å²): 157,58,72,154,63,99,107,136,81,34,77,51,66,18,27,99,0,60,0,57,0,3,43,1,7,90,91,1,55,74,94,46,0,72,155,42,3,66,136,8,22,134,58,22,113,28,100,26,52,100,75,164,4,50,0,41,0,23,0,26,0,72,27,2,0,80,62,0,30,79,82,25,34,83,38,101,22,135,81,92,82,5,111,0,58,56,8,121,35,74,4,3,4,18,0,90,46,3,15,88,190,7,52,65,123,51,0,78,120,16,0,56,108,10,14,98,32,45,63,14,44,12,69,81,45,151,178,56,130,35,61,13,95,1,16,0,3,0,40,46,129,91,5,4,147,100,0,58,71,155,7,65,148,39,114,40,70,26,43,106,59,72,51,49,4,68,6,77,73,32,159,96,156,87,132,150,71,39,138,42,88,119,76,35,134,85,78,160,111,29,106,80,119,130,125,109,82,140,131,201,37,138,103,64,38,162,68,66,102,119,45,91,158,175,142,54,116,99,86,104,111,87,97,105,116,51,111,104,92,128,89,120,121,90,60,69,59,159,100,61,62,116,48,102,95,43,91,104,79,103,109,56,136,128,132

B-factor: mean 46.01, std 12.54, range [24.79, 98.82]

Nearest PDB structures (foldseek):
  7lru-assembly1_B-2  TM=1.004E+00  e=8.227E-51  Homo sapiens
  7uk1-assembly1_B  TM=8.573E-01  e=2.498E-43  Homo sapiens
  5ifm-assembly5_J  TM=8.858E-01  e=2.036E-40  Homo sapiens
  3sde-assembly1_A  TM=8.686E-01  e=2.965E-40  Homo sapiens
  3sde-assembly1_B  TM=9.216E-01  e=2.698E-38  Homo sapiens